Protein AF-A0A527ZYK7-F1 (afdb_monomer_lite)

Radius of gyration: 24.83 Å; chains: 1; bounding box: 64×48×67 Å

Secondary structure (DSSP, 8-state):
-EEEEE-S-TT--B--B-S-HHHHHHHHHH-STTS-HHHHHHHHHH-TTHHHHHHHHHHHHHTBTTT--SPPB-EEEEEEEESSSS-S-TTSSSEEEEEE--TTTT-EEEEEETTEEEEEEES--SSEEEEEEEE-SSSEEEEEEESS--TTSEETT--EEEEEE-----SS-EEEEEES---STT-----EEEEEE----GGGGSTTTT-SSB----SSSBTTSB-SBSSEEEEEES--EEETTEEE-SSS--EEEEE-SS--SEEEEEEE--SS---EEEEEEEEETTEEEEEEE-SS-EEEEEEETTEEEEEEEESSS-PPTT-EEEEEEE-

Structure (mmCIF, N/CA/C/O backbone):
data_AF-A0A527ZYK7-F1
#
_entry.id   AF-A0A527ZYK7-F1
#
loop_
_atom_site.group_PDB
_atom_site.id
_atom_site.type_symbol
_atom_site.label_atom_id
_atom_site.label_alt_id
_atom_site.label_comp_id
_atom_site.label_asym_id
_atom_site.label_entity_id
_atom_site.label_seq_id
_atom_site.pdbx_PDB_ins_code
_atom_site.Cartn_x
_atom_site.Cartn_y
_atom_site.Cartn_z
_atom_site.occupancy
_atom_site.B_iso_or_equiv
_atom_site.auth_seq_id
_atom_site.auth_comp_id
_atom_site.auth_asym_id
_atom_site.auth_atom_id
_atom_site.pdbx_PDB_model_num
ATOM 1 N N . MET A 1 1 ? 3.345 -13.145 -7.805 1.00 95.12 1 MET A N 1
ATOM 2 C CA . MET A 1 1 ? 4.416 -12.831 -8.775 1.00 95.12 1 MET A CA 1
ATOM 3 C C . MET A 1 1 ? 5.575 -12.235 -8.010 1.00 95.12 1 MET A C 1
ATOM 5 O O . MET A 1 1 ? 5.349 -11.305 -7.249 1.00 95.12 1 MET A O 1
ATOM 9 N N . ALA A 1 2 ? 6.774 -12.776 -8.192 1.00 95.69 2 ALA A N 1
ATOM 10 C CA . ALA A 1 2 ? 8.016 -12.232 -7.666 1.00 95.69 2 ALA A CA 1
ATOM 11 C C . ALA A 1 2 ? 8.875 -11.713 -8.825 1.00 95.69 2 ALA A C 1
ATOM 13 O O . ALA A 1 2 ? 8.983 -12.380 -9.856 1.00 95.69 2 ALA A O 1
ATOM 14 N N . VAL A 1 3 ? 9.479 -10.540 -8.667 1.00 97.12 3 VAL A N 1
ATOM 15 C CA . VAL A 1 3 ? 10.362 -9.919 -9.661 1.00 97.12 3 VAL A CA 1
ATOM 16 C C . VAL A 1 3 ? 11.613 -9.419 -8.963 1.00 97.12 3 VAL A C 1
ATOM 18 O O . VAL A 1 3 ? 11.502 -8.621 -8.038 1.00 97.12 3 VAL A O 1
ATOM 21 N N . SER A 1 4 ? 12.788 -9.844 -9.429 1.00 96.62 4 SER A N 1
ATOM 22 C CA . SER A 1 4 ? 14.043 -9.164 -9.100 1.00 96.62 4 SER A CA 1
ATOM 23 C C . SER A 1 4 ? 14.397 -8.189 -10.214 1.00 96.62 4 SER A C 1
ATOM 25 O O . SER A 1 4 ? 14.473 -8.573 -11.389 1.00 96.62 4 SER A O 1
ATOM 27 N N . ILE A 1 5 ? 14.603 -6.924 -9.856 1.00 95.19 5 ILE A N 1
ATOM 28 C CA . ILE A 1 5 ? 14.898 -5.873 -10.822 1.00 95.19 5 ILE A CA 1
ATOM 29 C C . ILE A 1 5 ? 15.823 -4.803 -10.243 1.00 95.19 5 ILE A C 1
ATOM 31 O O . ILE A 1 5 ? 15.689 -4.377 -9.098 1.00 95.19 5 ILE A O 1
ATOM 35 N N . THR A 1 6 ? 16.725 -4.305 -11.081 1.00 92.31 6 THR A N 1
ATOM 36 C CA . THR A 1 6 ? 17.414 -3.030 -10.871 1.00 92.31 6 THR A CA 1
ATOM 37 C C . THR A 1 6 ? 16.794 -2.003 -11.810 1.00 92.31 6 THR A C 1
ATOM 39 O O . THR A 1 6 ? 16.961 -2.104 -13.029 1.00 92.31 6 THR A O 1
ATOM 42 N N . ASN A 1 7 ? 16.065 -1.023 -11.270 1.00 86.50 7 ASN A N 1
ATOM 43 C CA . ASN A 1 7 ? 15.556 0.079 -12.088 1.00 86.50 7 ASN A CA 1
ATOM 44 C C . ASN A 1 7 ? 16.720 0.980 -12.507 1.00 86.50 7 ASN A C 1
ATOM 46 O O . ASN A 1 7 ? 17.556 1.340 -11.677 1.00 86.50 7 ASN A O 1
ATOM 50 N N . GLY A 1 8 ? 16.772 1.353 -13.787 1.00 82.19 8 GLY A N 1
ATOM 51 C CA . GLY A 1 8 ? 17.882 2.142 -14.309 1.00 82.19 8 GLY A CA 1
ATOM 52 C C . GLY A 1 8 ? 18.004 3.488 -13.596 1.00 82.19 8 GLY A C 1
ATOM 53 O O . GLY A 1 8 ? 19.093 3.879 -13.180 1.00 82.19 8 GLY A O 1
ATOM 54 N N . HIS A 1 9 ? 16.888 4.202 -13.431 1.00 84.44 9 HIS A N 1
ATOM 55 C CA . HIS A 1 9 ? 16.877 5.436 -12.653 1.00 84.44 9 HIS A CA 1
ATOM 56 C C . HIS A 1 9 ? 15.465 5.802 -12.179 1.00 84.44 9 HIS A C 1
ATOM 58 O O . HIS A 1 9 ? 14.605 6.132 -12.998 1.00 84.44 9 HIS A O 1
ATOM 64 N N . ASN A 1 10 ? 15.254 5.807 -10.861 1.00 83.00 10 ASN A N 1
ATOM 65 C CA . ASN A 1 10 ? 13.956 6.037 -10.218 1.00 83.00 10 ASN A CA 1
ATOM 66 C C . ASN A 1 10 ? 13.377 7.443 -10.438 1.00 83.00 10 ASN A C 1
ATOM 68 O O . ASN A 1 10 ? 12.169 7.618 -10.328 1.00 83.00 10 ASN A O 1
ATOM 72 N N . THR A 1 11 ? 14.203 8.429 -10.796 1.00 81.62 11 THR A N 1
ATOM 73 C CA . THR A 1 11 ? 13.764 9.798 -11.128 1.00 81.62 11 THR A CA 1
ATOM 74 C C . THR A 1 11 ? 13.592 10.019 -12.633 1.00 81.62 11 THR A C 1
ATOM 76 O O . THR A 1 11 ? 13.431 11.154 -13.090 1.00 81.62 11 THR A O 1
ATOM 79 N N . SER A 1 12 ? 13.646 8.949 -13.437 1.00 79.25 12 SER A N 1
ATOM 80 C CA . SER A 1 12 ? 13.364 9.045 -14.868 1.00 79.25 12 SER A CA 1
ATOM 81 C C . SER A 1 12 ? 11.956 9.587 -15.063 1.00 79.25 12 SER A C 1
ATOM 83 O O . SER A 1 12 ? 10.989 8.977 -14.619 1.00 79.25 12 SER A O 1
ATOM 85 N N . GLN A 1 13 ? 11.854 10.709 -15.762 1.00 78.38 13 GLN A N 1
ATOM 86 C CA . GLN A 1 13 ? 10.587 11.328 -16.116 1.00 78.38 13 GLN A CA 1
ATOM 87 C C . GLN A 1 13 ? 10.672 11.929 -17.513 1.00 78.38 13 GLN A C 1
ATOM 89 O O . GLN A 1 13 ? 11.746 12.324 -17.986 1.00 78.38 13 GLN A O 1
ATOM 94 N N . SER A 1 14 ? 9.529 11.998 -18.182 1.00 73.94 14 SER A N 1
ATOM 95 C CA . SER A 1 14 ? 9.389 12.764 -19.409 1.00 73.94 14 SER A CA 1
ATOM 96 C C . SER A 1 14 ? 8.805 14.128 -19.061 1.00 73.94 14 SER A C 1
ATOM 98 O O . SER A 1 14 ? 7.689 14.244 -18.564 1.00 73.94 14 SER A O 1
ATOM 100 N N . SER A 1 15 ? 9.603 15.167 -19.271 1.00 66.62 15 SER A N 1
ATOM 101 C CA . SER A 1 15 ? 9.202 16.558 -19.109 1.00 66.62 15 SER A CA 1
ATOM 102 C C . SER A 1 15 ? 9.963 17.420 -20.119 1.00 66.62 15 SER A C 1
ATOM 104 O O . SER A 1 15 ? 11.037 17.020 -20.599 1.00 66.62 15 SER A O 1
ATOM 106 N N . PRO A 1 16 ? 9.422 18.590 -20.508 1.00 66.31 16 PRO A N 1
ATOM 107 C CA . PRO A 1 16 ? 10.159 19.522 -21.344 1.00 66.31 16 PRO A CA 1
ATOM 108 C C . PRO A 1 16 ? 11.461 19.886 -20.642 1.00 66.31 16 PRO A C 1
ATOM 110 O O . PRO A 1 16 ? 11.467 20.309 -19.490 1.00 66.31 16 PRO A O 1
ATOM 113 N N . ILE A 1 17 ? 12.584 19.742 -21.341 1.00 64.88 17 ILE A N 1
ATOM 114 C CA . ILE A 1 17 ? 13.873 20.039 -20.727 1.00 64.88 17 ILE A CA 1
ATOM 115 C C . ILE A 1 17 ? 13.996 21.573 -20.627 1.00 64.88 17 ILE A C 1
ATOM 117 O O . ILE A 1 17 ? 14.013 22.236 -21.675 1.00 64.88 17 ILE A O 1
ATOM 121 N N . PRO A 1 18 ? 14.113 22.143 -19.410 1.00 64.75 18 PRO A N 1
ATOM 122 C CA . PRO A 1 18 ? 14.082 23.592 -19.197 1.00 64.75 18 PRO A CA 1
ATOM 123 C C . PRO A 1 18 ? 15.352 24.284 -19.707 1.00 64.75 18 PRO A C 1
ATOM 125 O O . PRO A 1 18 ? 15.347 25.476 -20.005 1.00 64.75 18 PRO A O 1
ATOM 128 N N . GLU A 1 19 ? 16.454 23.540 -19.850 1.00 67.88 19 GLU A N 1
ATOM 129 C CA . GLU A 1 19 ? 17.720 24.088 -20.325 1.00 67.88 19 GLU A CA 1
ATOM 130 C C . GLU A 1 19 ? 17.678 24.471 -21.806 1.00 67.88 19 GLU A C 1
ATOM 132 O O . GLU A 1 19 ? 17.281 23.676 -22.667 1.00 67.88 19 GLU A O 1
ATOM 137 N N . HIS A 1 20 ? 18.206 25.660 -22.105 1.00 71.31 20 HIS A N 1
ATOM 138 C CA . HIS A 1 20 ? 18.381 26.146 -23.466 1.00 71.31 20 HIS A CA 1
ATOM 139 C C . HIS A 1 20 ? 19.260 25.195 -24.288 1.00 71.31 20 HIS A C 1
ATOM 141 O O . HIS A 1 20 ? 20.288 24.698 -23.820 1.00 71.31 20 HIS A O 1
ATOM 147 N N . ILE A 1 21 ? 18.889 24.973 -25.547 1.00 77.06 21 ILE A N 1
ATOM 148 C CA . ILE A 1 21 ? 19.533 23.980 -26.410 1.00 77.06 21 ILE A CA 1
ATOM 149 C C . ILE A 1 21 ? 21.043 24.210 -26.589 1.00 77.06 21 ILE A C 1
ATOM 151 O O . ILE A 1 21 ? 21.823 23.258 -26.585 1.00 77.06 21 ILE A O 1
ATOM 155 N N . LEU A 1 22 ? 21.467 25.477 -26.652 1.00 76.00 22 LEU A N 1
ATOM 156 C CA . LEU A 1 22 ? 22.877 25.870 -26.753 1.00 76.00 22 LEU A CA 1
ATOM 157 C C . LEU A 1 22 ? 23.703 25.367 -25.563 1.00 76.00 22 LEU A C 1
ATOM 159 O O . LEU A 1 22 ? 24.817 24.883 -25.745 1.00 76.00 22 LEU A O 1
ATOM 163 N N . LYS A 1 23 ? 23.131 25.394 -24.353 1.00 74.81 23 LYS A N 1
ATOM 164 C CA . LYS A 1 23 ? 23.793 24.907 -23.137 1.00 74.81 23 LYS A CA 1
ATOM 165 C C . LYS A 1 23 ? 24.018 23.391 -23.187 1.00 74.81 23 LYS A C 1
ATOM 167 O O . LYS A 1 23 ? 25.026 22.908 -22.677 1.00 74.81 23 LYS A O 1
ATOM 172 N N . ARG A 1 24 ? 23.133 22.643 -23.857 1.00 74.12 24 ARG A N 1
ATOM 173 C CA . ARG A 1 24 ? 23.267 21.185 -24.043 1.00 74.12 24 ARG A CA 1
ATOM 174 C C . ARG A 1 24 ? 24.373 20.837 -25.027 1.00 74.12 24 ARG A C 1
ATOM 176 O O . ARG A 1 24 ? 25.189 19.969 -24.737 1.00 74.12 24 ARG A O 1
ATOM 183 N N . PHE A 1 25 ? 24.431 21.540 -26.158 1.00 76.19 25 PHE A N 1
ATOM 184 C CA . PHE A 1 25 ? 25.535 21.389 -27.107 1.00 76.19 25 PHE A CA 1
ATOM 185 C C . PHE A 1 25 ? 26.870 21.777 -26.474 1.00 76.19 25 PHE A C 1
ATOM 187 O O . PHE A 1 25 ? 27.837 21.037 -26.625 1.00 76.19 25 PHE A O 1
ATOM 194 N N . HIS A 1 26 ? 26.901 22.863 -25.697 1.00 76.69 26 HIS A N 1
ATOM 195 C CA . HIS A 1 26 ? 28.080 23.268 -24.937 1.00 76.69 26 HIS A CA 1
ATOM 196 C C . HIS A 1 26 ? 28.522 22.184 -23.942 1.00 76.69 26 HIS A C 1
ATOM 198 O O . HIS A 1 26 ? 29.663 21.744 -23.992 1.00 76.69 26 HIS A O 1
ATOM 204 N N . ARG A 1 27 ? 27.624 21.667 -23.089 1.00 74.00 27 ARG A N 1
ATOM 205 C CA . ARG A 1 27 ? 27.950 20.570 -22.153 1.00 74.00 27 ARG A CA 1
ATOM 206 C C . ARG A 1 27 ? 28.389 19.287 -22.859 1.00 74.00 27 ARG A C 1
ATOM 208 O O . ARG A 1 27 ? 29.272 18.591 -22.372 1.00 74.00 27 ARG A O 1
ATOM 215 N N . TRP A 1 28 ? 27.802 18.963 -24.010 1.00 76.75 28 TRP A N 1
ATOM 216 C CA . TRP A 1 28 ? 28.262 17.837 -24.823 1.00 76.75 28 TRP A CA 1
ATOM 217 C C . TRP A 1 28 ? 29.656 18.078 -25.409 1.00 76.75 28 TRP A C 1
ATOM 219 O O . TRP A 1 28 ? 30.463 17.153 -25.446 1.00 76.75 28 TRP A O 1
ATOM 229 N N . ALA A 1 29 ? 29.952 19.301 -25.846 1.00 71.19 29 ALA A N 1
ATOM 230 C CA . ALA A 1 29 ? 31.260 19.656 -26.380 1.00 71.19 29 ALA A CA 1
ATOM 231 C C . ALA A 1 29 ? 32.342 19.624 -25.289 1.00 71.19 29 ALA A C 1
ATOM 233 O O . ALA A 1 29 ? 33.405 19.060 -25.526 1.00 71.19 29 ALA A O 1
ATOM 234 N N . VAL A 1 30 ? 32.044 20.161 -24.102 1.00 71.31 30 VAL A N 1
ATOM 235 C CA . VAL A 1 30 ? 32.971 20.228 -22.960 1.00 71.31 30 VAL A CA 1
ATOM 236 C C . VAL A 1 30 ? 33.161 18.860 -22.291 1.00 71.31 30 VAL A C 1
ATOM 238 O O . VAL A 1 30 ? 34.284 18.499 -21.972 1.00 71.31 30 VAL A O 1
ATOM 241 N N . GLY A 1 31 ? 32.105 18.046 -22.169 1.00 65.81 31 GLY A N 1
ATOM 242 C CA . GLY A 1 31 ? 32.188 16.740 -21.501 1.00 65.81 31 GLY A CA 1
ATOM 243 C C . GLY A 1 31 ? 32.465 16.833 -19.993 1.00 65.81 31 GLY A C 1
ATOM 244 O O . GLY A 1 31 ? 32.368 17.918 -19.428 1.00 65.81 31 GLY A O 1
ATOM 245 N N . PRO A 1 32 ? 32.743 15.704 -19.311 1.00 57.00 32 PRO A N 1
ATOM 246 C CA . PRO A 1 32 ? 33.557 15.753 -18.098 1.00 57.00 32 PRO A CA 1
ATOM 247 C C . PRO A 1 32 ? 34.951 16.223 -18.534 1.00 57.00 32 PRO A C 1
ATOM 249 O O . PRO A 1 32 ? 35.399 15.779 -19.588 1.00 57.00 32 PRO A O 1
ATOM 252 N N . ASP A 1 33 ? 35.610 17.104 -17.782 1.00 59.19 33 ASP A N 1
ATOM 253 C CA . ASP A 1 33 ? 36.862 17.816 -18.132 1.00 59.19 33 ASP A CA 1
ATOM 254 C C . ASP A 1 33 ? 38.103 16.927 -18.433 1.00 59.19 33 ASP A C 1
ATOM 256 O O . ASP A 1 33 ? 39.247 17.360 -18.342 1.00 59.19 33 ASP A O 1
ATOM 260 N N . THR A 1 34 ? 37.902 15.662 -18.792 1.00 57.59 34 THR A N 1
ATOM 261 C CA . THR A 1 34 ? 38.902 14.661 -19.153 1.00 57.59 34 THR A CA 1
ATOM 262 C C . THR A 1 34 ? 39.254 14.635 -20.646 1.00 57.59 34 THR A C 1
ATOM 264 O O . THR A 1 34 ? 40.328 14.145 -20.983 1.00 57.59 34 THR A O 1
ATOM 267 N N . ASP A 1 35 ? 38.418 15.180 -21.544 1.00 62.50 35 ASP A N 1
ATOM 268 C CA . ASP A 1 35 ? 38.685 15.221 -22.993 1.00 62.50 35 ASP A CA 1
ATOM 269 C C . ASP A 1 35 ? 38.368 16.597 -23.613 1.00 62.50 35 ASP A C 1
ATOM 271 O O . ASP A 1 35 ? 37.200 16.991 -23.657 1.00 62.50 35 ASP A O 1
ATOM 275 N N . PRO A 1 36 ? 39.350 17.317 -24.192 1.00 68.38 36 PRO A N 1
ATOM 276 C CA . PRO A 1 36 ? 39.092 18.610 -24.817 1.00 68.38 36 PRO A CA 1
ATOM 277 C C . PRO A 1 36 ? 38.189 18.472 -26.055 1.00 68.38 36 PRO A C 1
ATOM 279 O O . PRO A 1 36 ? 38.348 17.564 -26.881 1.00 68.38 36 PRO A O 1
ATOM 282 N N . TRP A 1 37 ? 37.268 19.426 -26.226 1.00 71.69 37 TRP A N 1
ATOM 283 C CA . TRP A 1 37 ? 36.223 19.428 -27.262 1.00 71.69 37 TRP A CA 1
ATOM 284 C C . TRP A 1 37 ? 36.680 19.111 -28.707 1.00 71.69 37 TRP A C 1
ATOM 286 O O . TRP A 1 37 ? 35.931 18.420 -29.412 1.00 71.69 37 TRP A O 1
ATOM 296 N N . PRO A 1 38 ? 37.890 19.497 -29.185 1.00 74.75 38 PRO A N 1
ATOM 297 C CA . PRO A 1 38 ? 38.321 19.164 -30.542 1.00 74.75 38 PRO A CA 1
ATOM 298 C C . PRO A 1 38 ? 38.538 17.656 -30.714 1.00 74.75 38 PRO A C 1
ATOM 300 O O . PRO A 1 38 ? 38.210 17.093 -31.760 1.00 74.75 38 PRO A O 1
ATOM 303 N N . ARG A 1 39 ? 39.029 16.966 -29.671 1.00 72.00 39 ARG A N 1
ATOM 304 C CA . ARG A 1 39 ? 39.233 15.509 -29.695 1.00 72.00 39 ARG A CA 1
ATOM 305 C C . ARG A 1 39 ? 37.907 14.765 -29.741 1.00 72.00 39 ARG A C 1
ATOM 307 O O . ARG A 1 39 ? 37.794 13.797 -30.488 1.00 72.00 39 ARG A O 1
ATOM 314 N N . ARG A 1 40 ? 36.879 15.253 -29.040 1.00 70.81 40 ARG A N 1
ATOM 315 C CA . ARG A 1 40 ? 35.522 14.684 -29.100 1.00 70.81 40 ARG A CA 1
ATOM 316 C C . ARG A 1 40 ? 34.895 14.793 -30.485 1.00 70.81 40 ARG A C 1
ATOM 318 O O . ARG A 1 40 ? 34.284 13.829 -30.945 1.00 70.81 40 ARG A O 1
ATOM 325 N N . LEU A 1 41 ? 35.070 15.922 -31.174 1.00 74.44 41 LEU A N 1
ATOM 326 C CA . LEU A 1 41 ? 34.577 16.085 -32.546 1.00 74.44 41 LEU A CA 1
ATOM 327 C C . LEU A 1 41 ? 35.286 15.147 -33.524 1.00 74.44 41 LEU A C 1
ATOM 329 O O . LEU A 1 41 ? 34.622 14.498 -34.331 1.00 74.44 41 LEU A O 1
ATOM 333 N N . VAL A 1 42 ? 36.611 15.021 -33.418 1.00 76.00 42 VAL A N 1
ATOM 334 C CA . VAL A 1 42 ? 37.395 14.092 -34.246 1.00 76.00 42 VAL A CA 1
ATOM 335 C C . VAL A 1 42 ? 37.016 12.638 -33.948 1.00 76.00 42 VAL A C 1
ATOM 337 O O . VAL A 1 42 ? 36.805 11.859 -34.877 1.00 76.00 42 VAL A O 1
ATOM 340 N N . ALA A 1 43 ? 36.862 12.271 -32.673 1.00 73.50 43 ALA A N 1
ATOM 341 C CA . ALA A 1 43 ? 36.429 10.939 -32.258 1.00 73.50 43 ALA A CA 1
ATOM 342 C C . ALA A 1 43 ? 35.017 10.616 -32.766 1.00 73.50 43 ALA A C 1
ATOM 344 O O . ALA A 1 43 ? 34.789 9.539 -33.310 1.00 73.50 43 ALA A O 1
ATOM 345 N N . TRP A 1 44 ? 34.077 11.562 -32.682 1.00 74.88 44 TRP A N 1
ATOM 346 C CA . TRP A 1 44 ? 32.738 11.406 -33.250 1.00 74.88 44 TRP A CA 1
ATOM 347 C C . TRP A 1 44 ? 32.761 11.279 -34.780 1.00 74.88 44 TRP A C 1
ATOM 349 O O . TRP A 1 44 ? 32.098 10.404 -35.341 1.00 74.88 44 TRP A O 1
ATOM 359 N N . ALA A 1 45 ? 33.564 12.096 -35.466 1.00 77.06 45 ALA A N 1
ATOM 360 C CA . ALA A 1 45 ? 33.738 12.031 -36.915 1.00 77.06 45 ALA A CA 1
ATOM 361 C C . ALA A 1 45 ? 34.392 10.716 -37.376 1.00 77.06 45 ALA A C 1
ATOM 363 O O . ALA A 1 45 ? 34.158 10.286 -38.507 1.00 77.06 45 ALA A O 1
ATOM 364 N N . ARG A 1 46 ? 35.159 10.048 -36.511 1.00 78.81 46 ARG A N 1
ATOM 365 C CA . ARG A 1 46 ? 35.759 8.729 -36.767 1.00 78.81 46 ARG A CA 1
ATOM 366 C C . ARG A 1 46 ? 34.917 7.559 -36.245 1.00 78.81 46 ARG A C 1
ATOM 368 O O . ARG A 1 46 ? 35.178 6.420 -36.614 1.00 78.81 46 ARG A O 1
ATOM 375 N N . ALA A 1 47 ? 33.893 7.813 -35.429 1.00 75.56 47 ALA A N 1
ATOM 376 C CA . ALA A 1 47 ? 33.092 6.759 -34.821 1.00 75.56 47 ALA A CA 1
ATOM 377 C C . ALA A 1 47 ? 32.215 6.031 -35.862 1.00 75.56 47 ALA A C 1
ATOM 379 O O . ALA A 1 47 ? 31.523 6.681 -36.653 1.00 75.56 47 ALA A O 1
ATOM 380 N N . PRO A 1 48 ? 32.133 4.689 -35.820 1.00 67.69 48 PRO A N 1
ATOM 381 C CA . PRO A 1 48 ? 31.324 3.909 -36.760 1.00 67.69 48 PRO A CA 1
ATOM 382 C C . PRO A 1 48 ? 29.804 4.088 -36.563 1.00 67.69 48 PRO A C 1
ATOM 384 O O . PRO A 1 48 ? 29.021 3.816 -37.469 1.00 67.69 48 PRO A O 1
ATOM 387 N N . ARG A 1 49 ? 29.349 4.594 -35.404 1.00 64.69 49 ARG A N 1
ATOM 388 C CA . ARG A 1 49 ? 27.919 4.745 -35.050 1.00 64.69 49 ARG A CA 1
ATOM 389 C C . ARG A 1 49 ? 27.444 6.210 -34.952 1.00 64.69 49 ARG A C 1
ATOM 391 O O . ARG A 1 49 ? 26.718 6.570 -34.028 1.00 64.69 49 ARG A O 1
ATOM 398 N N . LYS A 1 50 ? 27.776 7.064 -35.933 1.00 74.81 50 LYS A N 1
ATOM 399 C CA . LYS A 1 50 ? 27.390 8.504 -35.966 1.00 74.81 50 LYS A CA 1
ATOM 400 C C . LYS A 1 50 ? 25.881 8.762 -35.867 1.00 74.81 50 LYS A C 1
ATOM 402 O O . LYS A 1 50 ? 25.453 9.761 -35.287 1.00 74.81 50 LYS A O 1
ATOM 407 N N . LYS A 1 51 ? 25.072 7.841 -36.410 1.00 72.25 51 LYS A N 1
ATOM 408 C CA . LYS A 1 51 ? 23.600 7.922 -36.429 1.00 72.25 51 LYS A CA 1
ATOM 409 C C . LYS A 1 51 ? 22.996 8.028 -35.023 1.00 72.25 51 LYS A C 1
ATOM 411 O O . LYS A 1 51 ? 21.977 8.693 -34.864 1.00 72.25 51 LYS A O 1
ATOM 416 N N . ALA A 1 52 ? 23.613 7.416 -34.009 1.00 68.56 52 ALA A N 1
ATOM 417 C CA . ALA A 1 52 ? 23.119 7.466 -32.633 1.00 68.56 52 ALA A CA 1
ATOM 418 C C . ALA A 1 52 ? 23.235 8.879 -32.035 1.00 68.56 52 ALA A C 1
ATOM 420 O O . ALA A 1 52 ? 22.267 9.401 -31.485 1.00 68.56 52 ALA A O 1
ATOM 421 N N . THR A 1 53 ? 24.383 9.537 -32.218 1.00 71.94 53 THR A N 1
ATOM 422 C CA . THR A 1 53 ? 24.601 10.916 -31.757 1.00 71.94 53 THR A CA 1
ATOM 423 C C . THR A 1 53 ? 23.725 11.910 -32.514 1.00 71.94 53 THR A C 1
ATOM 425 O O . THR A 1 53 ? 23.124 12.783 -31.896 1.00 71.94 53 THR A O 1
ATOM 428 N N . LEU A 1 54 ? 23.574 11.746 -33.835 1.00 77.25 54 LEU A N 1
ATOM 429 C CA . LEU A 1 54 ? 22.703 12.613 -34.633 1.00 77.25 54 LEU A CA 1
ATOM 430 C C . LEU A 1 54 ? 21.235 12.498 -34.190 1.00 77.25 54 LEU A C 1
ATOM 432 O O . LEU A 1 54 ? 20.564 13.511 -34.008 1.00 77.25 54 LEU A O 1
ATOM 436 N N . ARG A 1 55 ? 20.746 11.273 -33.939 1.00 76.12 55 ARG A N 1
ATOM 437 C CA . ARG A 1 55 ? 19.412 11.047 -33.354 1.00 76.12 55 ARG A CA 1
ATOM 438 C C . ARG A 1 55 ? 19.271 11.721 -31.988 1.00 76.12 55 ARG A C 1
ATOM 440 O O . ARG A 1 55 ? 18.222 12.292 -31.718 1.00 76.12 55 ARG A O 1
ATOM 447 N N . ARG A 1 56 ? 20.319 11.700 -31.156 1.00 73.12 56 ARG A N 1
ATOM 448 C CA . ARG A 1 56 ? 20.343 12.375 -29.847 1.00 73.12 56 ARG A CA 1
ATOM 449 C C . ARG A 1 56 ? 20.198 13.893 -29.990 1.00 73.12 56 ARG A C 1
ATOM 451 O O . ARG A 1 56 ? 19.375 14.481 -29.299 1.00 73.12 56 ARG A O 1
ATOM 458 N N . PHE A 1 57 ? 20.929 14.510 -30.919 1.00 79.50 57 PHE A N 1
ATOM 459 C CA . PHE A 1 57 ? 20.829 15.949 -31.190 1.00 79.50 57 PHE A CA 1
ATOM 460 C C . PHE A 1 57 ? 19.466 16.346 -31.759 1.00 79.50 57 PHE A C 1
ATOM 462 O O . PHE A 1 57 ? 18.859 17.305 -31.286 1.00 79.50 57 PHE A O 1
ATOM 469 N N . LEU A 1 58 ? 18.942 15.578 -32.718 1.00 79.19 58 LEU A N 1
ATOM 470 C CA . LEU A 1 58 ? 17.593 15.790 -33.249 1.00 79.19 58 LEU A CA 1
ATOM 471 C C . LEU A 1 58 ? 16.531 15.656 -32.155 1.00 79.19 58 LEU A C 1
ATOM 473 O O . LEU A 1 58 ? 15.580 16.435 -32.118 1.00 79.19 58 LEU A O 1
ATOM 477 N N . TRP A 1 59 ? 16.703 14.700 -31.241 1.00 72.75 59 TRP A N 1
ATOM 478 C CA . TRP A 1 59 ? 15.823 14.559 -30.090 1.00 72.75 59 TRP A CA 1
ATOM 479 C C . TRP A 1 59 ? 15.920 15.770 -29.155 1.00 72.75 59 TRP A C 1
ATOM 481 O O . TRP A 1 59 ? 14.879 16.287 -28.777 1.00 72.75 59 TRP A O 1
ATOM 491 N N . TRP A 1 60 ? 17.116 16.302 -28.864 1.00 75.94 60 TRP A N 1
ATOM 492 C CA . TRP A 1 60 ? 17.268 17.529 -28.061 1.00 75.94 60 TRP A CA 1
ATOM 493 C C . TRP A 1 60 ? 16.562 18.745 -28.658 1.00 75.94 60 TRP A C 1
ATOM 495 O O . TRP A 1 60 ? 15.969 19.516 -27.907 1.00 75.94 60 TRP A O 1
ATOM 505 N N . ILE A 1 61 ? 16.597 18.905 -29.985 1.00 75.38 61 ILE A N 1
ATOM 506 C CA . ILE A 1 61 ? 15.860 19.966 -30.692 1.00 75.38 61 ILE A CA 1
ATOM 507 C C . ILE A 1 61 ? 14.344 19.786 -30.512 1.00 75.38 61 ILE A C 1
ATOM 509 O O . ILE A 1 61 ? 13.609 20.753 -30.310 1.00 75.38 61 ILE A O 1
ATOM 513 N N . ARG A 1 62 ? 13.864 18.540 -30.554 1.00 72.06 62 ARG A N 1
ATOM 514 C CA . ARG A 1 62 ? 12.439 18.201 -30.411 1.00 72.06 62 ARG A CA 1
ATOM 515 C C . ARG A 1 62 ? 11.941 18.185 -28.960 1.00 72.06 62 ARG A C 1
ATOM 517 O O . ARG A 1 62 ? 10.738 18.251 -28.753 1.00 72.06 62 ARG A O 1
ATOM 524 N N . SER A 1 63 ? 12.833 18.119 -27.971 1.00 65.25 63 SER A N 1
ATOM 525 C CA . SER A 1 63 ? 12.513 18.077 -26.535 1.00 65.25 63 SER A CA 1
ATOM 526 C C . SER A 1 63 ? 12.803 19.394 -25.802 1.00 65.25 63 SER A C 1
ATOM 528 O O . SER A 1 63 ? 13.102 19.412 -24.606 1.00 65.25 63 SER A O 1
ATOM 530 N N . THR A 1 64 ? 12.751 20.523 -26.515 1.00 69.19 64 THR A N 1
ATOM 531 C CA . THR A 1 64 ? 12.773 21.851 -25.882 1.00 69.19 64 THR A CA 1
ATOM 532 C C . THR A 1 64 ? 11.382 22.232 -25.392 1.00 69.19 64 THR A C 1
ATOM 534 O O . THR A 1 64 ? 10.388 21.780 -25.956 1.00 69.19 64 THR A O 1
ATOM 537 N N . SER A 1 65 ? 11.297 23.110 -24.393 1.00 65.19 65 SER A N 1
ATOM 538 C CA . SER A 1 65 ? 10.020 23.626 -23.875 1.00 65.19 65 SER A CA 1
ATOM 539 C C . SER A 1 65 ? 9.095 24.212 -24.949 1.00 65.19 65 SER A C 1
ATOM 541 O O . SER A 1 65 ? 7.884 24.177 -24.786 1.00 65.19 65 SER A O 1
ATOM 543 N N . ARG A 1 66 ? 9.643 24.701 -26.072 1.00 65.69 66 ARG A N 1
ATOM 544 C CA . ARG A 1 66 ? 8.863 25.220 -27.210 1.00 65.69 66 ARG A CA 1
ATOM 545 C C . ARG A 1 66 ? 8.328 24.142 -28.159 1.00 65.69 66 ARG A C 1
ATOM 547 O O . ARG A 1 66 ? 7.386 24.411 -28.895 1.00 65.69 66 ARG A O 1
ATOM 554 N N . THR A 1 67 ? 8.948 22.963 -28.210 1.00 65.56 67 THR A N 1
ATOM 555 C CA . THR A 1 67 ? 8.663 21.922 -29.221 1.00 65.56 67 THR A CA 1
ATOM 556 C C . THR A 1 67 ? 8.113 20.625 -28.637 1.00 65.56 67 THR A C 1
ATOM 558 O O . THR A 1 67 ? 7.554 19.816 -29.380 1.00 65.56 67 THR A O 1
ATOM 561 N N . TYR A 1 68 ? 8.230 20.433 -27.325 1.00 65.88 68 TYR A N 1
ATOM 562 C CA . TYR A 1 68 ? 7.699 19.275 -26.623 1.00 65.88 68 TYR A CA 1
ATOM 563 C C . TYR A 1 68 ? 6.164 19.332 -26.576 1.00 65.88 68 TYR A C 1
ATOM 565 O O . TYR A 1 68 ? 5.589 20.278 -26.047 1.00 65.88 68 TYR A O 1
ATOM 573 N N . LYS A 1 69 ? 5.506 18.323 -27.158 1.00 66.62 69 LYS A N 1
ATOM 574 C CA . LYS A 1 69 ? 4.035 18.192 -27.223 1.00 66.62 69 LYS A CA 1
ATOM 575 C C . LYS A 1 69 ? 3.506 16.923 -26.549 1.00 66.62 69 LYS A C 1
ATOM 577 O O . LYS A 1 69 ? 2.324 16.620 -26.666 1.00 66.62 69 LYS A O 1
ATOM 582 N N . LEU A 1 70 ? 4.385 16.141 -25.928 1.00 68.19 70 LEU A N 1
ATOM 583 C CA . LEU A 1 70 ? 4.001 14.896 -25.272 1.00 68.19 70 LEU A CA 1
ATOM 584 C C . LEU A 1 70 ? 3.514 15.190 -23.847 1.00 68.19 70 LEU A C 1
ATOM 586 O O . LEU A 1 70 ? 3.935 16.192 -23.265 1.00 68.19 70 LEU A O 1
ATOM 590 N N . PRO A 1 71 ? 2.634 14.348 -23.285 1.00 69.56 71 PRO A N 1
ATOM 591 C CA . PRO A 1 71 ? 2.292 14.435 -21.873 1.00 69.56 71 PRO A CA 1
ATOM 592 C C . PRO A 1 71 ? 3.548 14.269 -21.010 1.00 69.56 71 PRO A C 1
ATOM 594 O O . PRO A 1 71 ? 4.526 13.631 -21.415 1.00 69.56 71 PRO A O 1
ATOM 597 N N . ASN A 1 72 ? 3.520 14.868 -19.822 1.00 76.62 72 ASN A N 1
ATOM 598 C CA . ASN A 1 72 ? 4.532 14.581 -18.821 1.00 76.62 72 ASN A CA 1
ATOM 599 C C . ASN A 1 72 ? 4.243 13.202 -18.225 1.00 76.62 72 ASN A C 1
ATOM 601 O O . ASN A 1 72 ? 3.098 12.892 -17.901 1.00 76.62 72 ASN A O 1
ATOM 605 N N . HIS A 1 73 ? 5.288 12.397 -18.084 1.00 80.19 73 HIS A N 1
ATOM 606 C CA . HIS A 1 73 ? 5.223 11.106 -17.406 1.00 80.19 73 HIS A CA 1
ATOM 607 C C . HIS A 1 73 ? 6.209 11.157 -16.261 1.00 80.19 73 HIS A C 1
ATOM 609 O O . HIS A 1 73 ? 7.414 11.212 -16.513 1.00 80.19 73 HIS A O 1
ATOM 615 N N . ASN A 1 74 ? 5.695 11.159 -15.039 1.00 86.25 74 ASN A N 1
ATOM 616 C CA . ASN A 1 74 ? 6.530 11.139 -13.846 1.00 86.25 74 ASN A CA 1
ATOM 617 C C . ASN A 1 74 ? 6.766 9.696 -13.395 1.00 86.25 74 ASN A C 1
ATOM 619 O O . ASN A 1 74 ? 7.749 9.398 -12.734 1.00 86.25 74 ASN A O 1
ATOM 623 N N . GLU A 1 75 ? 5.913 8.771 -13.809 1.00 89.19 75 GLU A N 1
ATOM 624 C CA . GLU A 1 75 ? 6.058 7.352 -13.543 1.00 89.19 75 GLU A CA 1
ATOM 625 C C . GLU A 1 75 ? 6.899 6.720 -14.645 1.00 89.19 75 GLU A C 1
ATOM 627 O O . GLU A 1 75 ? 6.728 7.019 -15.831 1.00 89.19 75 GLU A O 1
ATOM 632 N N . ASN A 1 76 ? 7.854 5.880 -14.250 1.00 88.69 76 ASN A N 1
ATOM 633 C CA . ASN A 1 76 ? 8.793 5.273 -15.193 1.00 88.69 76 ASN A CA 1
ATOM 634 C C . ASN A 1 76 ? 8.638 3.766 -15.330 1.00 88.69 76 ASN A C 1
ATOM 636 O O . ASN A 1 76 ? 8.838 3.257 -16.436 1.00 88.69 76 ASN A O 1
ATOM 640 N N . LEU A 1 77 ? 8.262 3.081 -14.253 1.00 93.00 77 LEU A N 1
ATOM 641 C CA . LEU A 1 77 ? 8.164 1.632 -14.194 1.00 93.00 77 LEU A CA 1
ATOM 642 C C . LEU A 1 77 ? 6.889 1.220 -13.456 1.00 93.00 77 LEU A C 1
ATOM 644 O O . LEU A 1 77 ? 6.558 1.797 -12.424 1.00 93.00 77 LEU A O 1
ATOM 648 N N . ALA A 1 78 ? 6.225 0.183 -13.953 1.00 95.44 78 ALA A N 1
ATOM 649 C CA . ALA A 1 78 ? 5.171 -0.531 -13.253 1.00 95.44 78 ALA A CA 1
ATOM 650 C C . ALA A 1 78 ? 5.439 -2.041 -13.268 1.00 95.44 78 ALA A C 1
ATOM 652 O O . ALA A 1 78 ? 5.915 -2.584 -14.266 1.00 95.44 78 ALA A O 1
ATOM 653 N N . ILE A 1 79 ? 5.136 -2.713 -12.160 1.00 97.00 79 ILE A N 1
ATOM 654 C CA . ILE A 1 79 ? 5.336 -4.153 -11.967 1.00 97.00 79 ILE A CA 1
ATOM 655 C C . ILE A 1 79 ? 4.083 -4.712 -11.309 1.00 97.00 79 ILE A C 1
ATOM 657 O O . ILE A 1 79 ? 3.690 -4.206 -10.260 1.00 97.00 79 ILE A O 1
ATOM 661 N N . GLY A 1 80 ? 3.487 -5.765 -11.859 1.00 97.12 80 GLY A N 1
ATOM 662 C CA . GLY A 1 80 ? 2.388 -6.442 -11.178 1.00 97.12 80 GLY A CA 1
ATOM 663 C C . GLY A 1 80 ? 1.443 -7.213 -12.070 1.00 97.12 80 GLY A C 1
ATOM 664 O O . GLY A 1 80 ? 1.848 -7.770 -13.086 1.00 97.12 80 GLY A O 1
ATOM 665 N N . TRP A 1 81 ? 0.199 -7.276 -11.617 1.00 97.00 81 TRP A N 1
ATOM 666 C CA . TRP A 1 81 ? -0.912 -7.972 -12.238 1.00 97.00 81 TRP A CA 1
ATOM 667 C C . TRP A 1 81 ? -1.864 -6.946 -12.838 1.00 97.00 81 TRP A C 1
ATOM 669 O O . TRP A 1 81 ? -2.308 -6.049 -12.130 1.00 97.00 81 TRP A O 1
ATOM 679 N N . PHE A 1 82 ? -2.176 -7.077 -14.122 1.00 96.38 82 PHE A N 1
ATOM 680 C CA . PHE A 1 82 ? -2.957 -6.100 -14.885 1.00 96.38 82 PHE A CA 1
ATOM 681 C C . PHE A 1 82 ? -4.142 -6.770 -15.571 1.00 96.38 82 PHE A C 1
ATOM 683 O O . PHE A 1 82 ? -4.079 -7.958 -15.866 1.00 96.38 82 PHE A O 1
ATOM 690 N N . THR A 1 83 ? -5.205 -6.032 -15.887 1.00 95.31 83 THR A N 1
ATOM 691 C CA . THR A 1 83 ? -6.397 -6.616 -16.540 1.00 95.31 83 THR A CA 1
ATOM 692 C C . THR A 1 83 ? -6.197 -6.890 -18.035 1.00 95.31 83 THR A C 1
ATOM 694 O O . THR A 1 83 ? -7.046 -7.492 -18.691 1.00 95.31 83 THR A O 1
ATOM 697 N N . SER A 1 84 ? -5.056 -6.480 -18.599 1.00 93.94 84 SER A N 1
ATOM 698 C CA . SER A 1 84 ? -4.675 -6.748 -19.988 1.00 93.94 84 SER A CA 1
ATOM 699 C C . SER A 1 84 ? -3.171 -6.986 -20.128 1.00 93.94 84 SER A C 1
ATOM 701 O O . SER A 1 84 ? -2.384 -6.514 -19.313 1.00 93.94 84 SER A O 1
ATOM 703 N N . GLU A 1 85 ? -2.757 -7.673 -21.196 1.00 90.50 85 GLU A N 1
ATOM 704 C CA . GLU A 1 85 ? -1.339 -7.940 -21.506 1.00 90.50 85 GLU A CA 1
ATOM 705 C C . GLU A 1 85 ? -0.500 -6.661 -21.689 1.00 90.50 85 GLU A C 1
ATOM 707 O O . GLU A 1 85 ? 0.709 -6.649 -21.455 1.00 90.50 85 GLU A O 1
ATOM 712 N N . ALA A 1 86 ? -1.141 -5.576 -22.132 1.00 89.12 86 ALA A N 1
ATOM 713 C CA . ALA A 1 86 ? -0.515 -4.289 -22.409 1.00 89.12 86 ALA A CA 1
ATOM 714 C C . ALA A 1 86 ? -1.404 -3.151 -21.873 1.00 89.12 86 ALA A C 1
ATOM 716 O O . ALA A 1 86 ? -2.096 -2.482 -22.653 1.00 89.12 86 ALA A O 1
ATOM 717 N N . PRO A 1 87 ? -1.409 -2.924 -20.548 1.00 89.69 87 PRO A N 1
ATOM 718 C CA . PRO A 1 87 ? -2.252 -1.916 -19.928 1.00 89.69 87 PRO A CA 1
ATOM 719 C C . PRO A 1 87 ? -1.896 -0.525 -20.447 1.00 89.69 87 PRO A C 1
ATOM 721 O O . PRO A 1 87 ? -0.731 -0.127 -20.500 1.00 89.69 87 PRO A O 1
ATOM 724 N N . LYS A 1 88 ? -2.919 0.256 -20.811 1.00 87.12 88 LYS A N 1
ATOM 725 C CA . LYS A 1 88 ? -2.723 1.638 -21.284 1.00 87.12 88 LYS A CA 1
ATOM 726 C C . LYS A 1 88 ? -2.197 2.555 -20.184 1.00 87.12 88 LYS A C 1
ATOM 728 O O . LYS A 1 88 ? -1.466 3.498 -20.476 1.00 87.12 88 LYS A O 1
ATOM 733 N N . ASN A 1 89 ? -2.619 2.313 -18.945 1.00 89.38 89 ASN A N 1
ATOM 734 C CA . ASN A 1 89 ? -2.231 3.109 -17.793 1.00 89.38 89 ASN A CA 1
ATOM 735 C C . ASN A 1 89 ? -2.158 2.234 -16.526 1.00 89.38 89 ASN A C 1
ATOM 737 O O . ASN A 1 89 ? -3.179 2.048 -15.862 1.00 89.38 89 ASN A O 1
ATOM 741 N N . PRO A 1 90 ? -0.959 1.751 -16.156 1.00 87.00 90 PRO A N 1
ATOM 742 C CA . PRO A 1 90 ? -0.748 0.966 -14.937 1.00 87.00 90 PRO A CA 1
ATOM 743 C C . PRO A 1 90 ? -1.124 1.683 -13.626 1.00 87.00 90 PRO A C 1
ATOM 745 O O . PRO A 1 90 ? -1.227 1.044 -12.586 1.00 87.00 90 PRO A O 1
ATOM 748 N N . LEU A 1 91 ? -1.341 3.006 -13.642 1.00 89.81 91 LEU A N 1
ATOM 749 C CA . LEU A 1 91 ? -1.711 3.781 -12.447 1.00 89.81 91 LEU A CA 1
ATOM 750 C C . LEU A 1 91 ? -3.147 3.549 -11.985 1.00 89.81 91 LEU A C 1
ATOM 752 O O . LEU A 1 91 ? -3.495 3.914 -10.862 1.00 89.81 91 LEU A O 1
ATOM 756 N N . ILE A 1 92 ? -3.986 2.997 -12.857 1.00 91.31 92 ILE A N 1
ATOM 757 C CA . ILE A 1 92 ? -5.416 2.787 -12.615 1.00 91.31 92 ILE A CA 1
ATOM 758 C C . ILE A 1 92 ? -5.846 1.347 -12.905 1.00 91.31 92 ILE A C 1
ATOM 760 O O . ILE A 1 92 ? -7.041 1.079 -12.916 1.00 91.31 92 ILE A O 1
ATOM 764 N N . ASP A 1 93 ? -4.896 0.445 -13.158 1.00 91.62 93 ASP A N 1
ATOM 765 C CA . ASP A 1 93 ? -5.172 -0.919 -13.602 1.00 91.62 93 ASP A CA 1
ATOM 766 C C . ASP A 1 93 ? -4.514 -1.952 -12.683 1.00 91.62 93 ASP A C 1
ATOM 768 O O . ASP A 1 93 ? -3.343 -1.808 -12.326 1.00 91.62 93 ASP A O 1
ATOM 772 N N . GLY A 1 94 ? -5.290 -2.973 -12.320 1.00 92.38 94 GLY A N 1
ATOM 773 C CA . GLY A 1 94 ? -4.873 -4.122 -11.525 1.00 92.38 94 GLY A CA 1
ATOM 774 C C . GLY A 1 94 ? -4.170 -3.804 -10.197 1.00 92.38 94 GLY A C 1
ATOM 775 O O . GLY A 1 94 ? -4.418 -2.777 -9.554 1.00 92.38 94 GLY A O 1
ATOM 776 N N . CYS A 1 95 ? -3.282 -4.716 -9.796 1.00 95.31 95 CYS A N 1
ATOM 777 C CA . CYS A 1 95 ? -2.512 -4.684 -8.554 1.00 95.31 95 CYS A CA 1
ATOM 778 C C . CYS A 1 95 ? -1.020 -4.649 -8.868 1.00 95.31 95 CYS A C 1
ATOM 780 O O . CYS A 1 95 ? -0.464 -5.597 -9.430 1.00 95.31 95 CYS A O 1
ATOM 782 N N . GLY A 1 96 ? -0.334 -3.586 -8.460 1.00 95.81 96 GLY A N 1
ATOM 783 C CA . GLY A 1 96 ? 1.071 -3.440 -8.795 1.00 95.81 96 GLY A CA 1
ATOM 784 C C . GLY A 1 96 ? 1.813 -2.363 -8.031 1.00 95.81 96 GLY A C 1
ATOM 785 O O . GLY A 1 96 ? 1.232 -1.491 -7.380 1.00 95.81 96 GLY A O 1
ATOM 786 N N . PHE A 1 97 ? 3.129 -2.447 -8.164 1.00 96.44 97 PHE A N 1
ATOM 787 C CA . PHE A 1 97 ? 4.050 -1.378 -7.839 1.00 96.44 97 PHE A CA 1
ATOM 788 C C . PHE A 1 97 ? 4.178 -0.414 -9.003 1.00 96.44 97 PHE A C 1
ATOM 790 O O . PHE A 1 97 ? 4.212 -0.819 -10.166 1.00 96.44 97 PHE A O 1
ATOM 797 N N . VAL A 1 98 ? 4.328 0.859 -8.670 1.00 95.19 98 VAL A N 1
ATOM 798 C CA . VAL A 1 98 ? 4.629 1.933 -9.608 1.00 95.19 98 VAL A CA 1
ATOM 799 C C . VAL A 1 98 ? 5.808 2.716 -9.052 1.00 95.19 98 VAL A C 1
ATOM 801 O O . VAL A 1 98 ? 5.795 3.108 -7.890 1.00 95.19 98 VAL A O 1
ATOM 804 N N . ILE A 1 99 ? 6.825 2.963 -9.871 1.00 93.88 99 ILE A N 1
ATOM 805 C CA . ILE A 1 99 ? 7.928 3.852 -9.510 1.00 93.88 99 ILE A CA 1
ATOM 806 C C . ILE A 1 99 ? 7.636 5.238 -10.070 1.00 93.88 99 ILE A C 1
ATOM 808 O O . ILE A 1 99 ? 7.579 5.429 -11.291 1.00 93.88 99 ILE A O 1
ATOM 812 N N . HIS A 1 100 ? 7.475 6.192 -9.161 1.00 92.31 100 HIS A N 1
ATOM 813 C CA . HIS A 1 100 ? 7.208 7.591 -9.456 1.00 92.31 100 HIS A CA 1
ATOM 814 C C . HIS A 1 100 ? 8.462 8.441 -9.242 1.00 92.31 100 HIS A C 1
ATOM 816 O O . HIS A 1 100 ? 9.155 8.321 -8.235 1.00 92.31 100 HIS A O 1
ATOM 822 N N . ALA A 1 101 ? 8.764 9.331 -10.177 1.00 88.12 101 ALA A N 1
ATOM 823 C CA . ALA A 1 101 ? 9.819 10.316 -10.033 1.00 88.12 101 ALA A CA 1
ATOM 824 C C . ALA A 1 101 ? 9.342 11.454 -9.118 1.00 88.12 101 ALA A C 1
ATOM 826 O O . ALA A 1 101 ? 8.580 12.316 -9.542 1.00 88.12 101 ALA A O 1
ATOM 827 N N . SER A 1 102 ? 9.823 11.477 -7.873 1.00 81.50 102 SER A N 1
ATOM 828 C CA . SER A 1 102 ? 9.649 12.632 -6.985 1.00 81.50 102 SER A CA 1
ATOM 829 C C . SER A 1 102 ? 10.698 13.693 -7.290 1.00 81.50 102 SER A C 1
ATOM 831 O O . SER A 1 102 ? 11.894 13.406 -7.373 1.00 81.50 102 SER A O 1
ATOM 833 N N . GLU A 1 103 ? 10.267 14.945 -7.407 1.00 70.00 103 GLU A N 1
ATOM 834 C CA . GLU A 1 103 ? 11.182 16.076 -7.524 1.00 70.00 103 GLU A CA 1
ATOM 835 C C . GLU A 1 103 ? 11.995 16.237 -6.227 1.00 70.00 103 GLU A C 1
ATOM 837 O O . GLU A 1 103 ? 11.453 16.170 -5.126 1.00 70.00 103 GLU A O 1
ATOM 842 N N . GLY A 1 104 ? 13.313 16.425 -6.350 1.00 67.44 104 GLY A N 1
ATOM 843 C CA . GLY A 1 104 ? 14.209 16.686 -5.214 1.00 67.44 104 GLY A CA 1
ATOM 844 C C . GLY A 1 104 ? 14.643 15.464 -4.392 1.00 67.44 104 GLY A C 1
ATOM 845 O O . GLY A 1 104 ? 15.544 15.595 -3.569 1.00 67.44 104 GLY A O 1
ATOM 846 N N . GLU A 1 105 ? 14.082 14.280 -4.644 1.00 77.06 105 GLU A N 1
ATOM 847 C CA . GLU A 1 105 ? 14.415 13.031 -3.948 1.00 77.06 105 GLU A CA 1
ATOM 848 C C . GLU A 1 105 ? 14.634 11.876 -4.937 1.00 77.06 105 GLU A C 1
ATOM 850 O O . GLU A 1 105 ? 14.316 11.971 -6.120 1.00 77.06 105 GLU A O 1
ATOM 855 N N . ASN A 1 106 ? 15.200 10.760 -4.471 1.00 79.19 106 ASN A N 1
ATOM 856 C CA . ASN A 1 106 ? 15.477 9.601 -5.319 1.00 79.19 106 ASN A CA 1
ATOM 857 C C . ASN A 1 106 ? 14.204 8.768 -5.572 1.00 79.19 106 ASN A C 1
ATOM 859 O O . ASN A 1 106 ? 14.122 7.652 -5.100 1.00 79.19 106 ASN A O 1
ATOM 863 N N . GLY A 1 107 ? 13.200 9.296 -6.278 1.00 87.19 107 GLY A N 1
ATOM 864 C CA . GLY A 1 107 ? 11.959 8.579 -6.619 1.00 87.19 107 GLY A CA 1
ATOM 865 C C . GLY A 1 107 ? 11.138 8.033 -5.433 1.00 87.19 107 GLY A C 1
ATOM 866 O O . GLY A 1 107 ? 11.551 8.060 -4.273 1.00 87.19 107 GLY A O 1
ATOM 867 N N . GLU A 1 108 ? 9.948 7.525 -5.730 1.00 92.25 108 GLU A N 1
ATOM 868 C CA . GLU A 1 108 ? 9.024 6.921 -4.770 1.00 92.25 108 GLU A CA 1
ATOM 869 C C . GLU A 1 108 ? 8.538 5.566 -5.272 1.00 92.25 108 GLU A C 1
ATOM 871 O O . GLU A 1 108 ? 8.314 5.374 -6.471 1.00 92.25 108 GLU A O 1
ATOM 876 N N . LEU A 1 109 ? 8.356 4.634 -4.338 1.00 93.31 109 LEU A N 1
ATOM 877 C CA . LEU A 1 109 ? 7.646 3.391 -4.589 1.00 93.31 109 LEU A CA 1
ATOM 878 C C . LEU A 1 109 ? 6.187 3.579 -4.198 1.00 93.31 109 LEU A C 1
ATOM 880 O O . LEU A 1 109 ? 5.866 3.777 -3.027 1.00 93.31 109 LEU A O 1
ATOM 884 N N . TRP A 1 110 ? 5.306 3.478 -5.178 1.00 95.31 110 TRP A N 1
ATOM 885 C CA . TRP A 1 110 ? 3.869 3.497 -4.986 1.00 95.31 110 TRP A CA 1
ATOM 886 C C . TRP A 1 110 ? 3.283 2.094 -5.110 1.00 95.31 110 TRP A C 1
ATOM 888 O O . TRP A 1 110 ? 3.769 1.266 -5.881 1.00 95.31 110 TRP A O 1
ATOM 898 N N . THR A 1 111 ? 2.206 1.848 -4.375 1.00 95.31 111 THR A N 1
ATOM 899 C CA . THR A 1 111 ? 1.403 0.622 -4.423 1.00 95.31 111 THR A CA 1
ATOM 900 C C . THR A 1 111 ? -0.017 0.947 -4.844 1.00 95.31 111 THR A C 1
ATOM 902 O O . THR A 1 111 ? -0.601 1.933 -4.396 1.00 95.31 111 THR A O 1
ATOM 905 N N . ARG A 1 112 ? -0.594 0.129 -5.720 1.00 94.25 112 ARG A N 1
ATOM 906 C CA . ARG A 1 112 ? -2.011 0.235 -6.074 1.00 94.25 112 ARG A CA 1
ATOM 907 C C . ARG A 1 112 ? -2.867 -0.290 -4.921 1.00 94.25 112 ARG A C 1
ATOM 909 O O . ARG A 1 112 ? -2.734 -1.445 -4.537 1.00 94.25 112 ARG A O 1
ATOM 916 N N . VAL A 1 113 ? -3.737 0.558 -4.378 1.00 93.62 113 VAL A N 1
ATOM 917 C CA . VAL A 1 113 ? -4.704 0.189 -3.331 1.00 93.62 113 VAL A CA 1
ATOM 918 C C . VAL A 1 113 ? -6.070 0.721 -3.748 1.00 93.62 113 VAL A C 1
ATOM 920 O O . VAL A 1 113 ? -6.268 1.939 -3.844 1.00 93.62 113 VAL A O 1
ATOM 923 N N . GLY A 1 114 ? -7.000 -0.184 -4.063 1.00 90.88 114 GLY A N 1
ATOM 924 C CA . GLY A 1 114 ? -8.271 0.159 -4.696 1.00 90.88 114 GLY A CA 1
ATOM 925 C C . GLY A 1 114 ? -8.073 1.005 -5.958 1.00 90.88 114 GLY A C 1
ATOM 926 O O . GLY A 1 114 ? -7.431 0.595 -6.920 1.00 90.88 114 GLY A O 1
ATOM 927 N N . ASN A 1 115 ? -8.601 2.229 -5.964 1.00 88.56 115 ASN A N 1
ATOM 928 C CA . ASN A 1 115 ? -8.490 3.154 -7.098 1.00 88.56 115 ASN A CA 1
ATOM 929 C C . ASN A 1 115 ? -7.385 4.216 -6.950 1.00 88.56 115 ASN A C 1
ATOM 931 O O . ASN A 1 115 ? -7.399 5.212 -7.675 1.00 88.56 115 ASN A O 1
ATOM 935 N N . ARG A 1 116 ? -6.443 4.036 -6.014 1.00 89.44 116 ARG A N 1
ATOM 936 C CA . ARG A 1 116 ? -5.372 5.007 -5.728 1.00 89.44 116 ARG A CA 1
ATOM 937 C C . ARG A 1 116 ? -3.986 4.381 -5.772 1.00 89.44 116 ARG A C 1
ATOM 939 O O . ARG A 1 116 ? -3.842 3.161 -5.851 1.00 89.44 116 ARG A O 1
ATOM 946 N N . CYS A 1 117 ? -2.977 5.243 -5.760 1.00 91.94 117 CYS A N 1
ATOM 947 C CA . CYS A 1 117 ? -1.586 4.883 -5.531 1.00 91.94 117 CYS A CA 1
ATOM 948 C C . CYS A 1 117 ? -1.198 5.385 -4.137 1.00 91.94 117 CYS A C 1
ATOM 950 O O . CYS A 1 117 ? -1.272 6.585 -3.877 1.00 91.94 117 CYS A O 1
ATOM 952 N N . LEU A 1 118 ? -0.827 4.472 -3.247 1.00 91.81 118 LEU A N 1
ATOM 953 C CA . LEU A 1 118 ? -0.302 4.770 -1.921 1.00 91.81 118 LEU A CA 1
ATOM 954 C C . LEU A 1 118 ? 1.224 4.850 -2.004 1.00 91.81 118 LEU A C 1
ATOM 956 O O . LEU A 1 118 ? 1.859 3.899 -2.464 1.00 91.81 118 LEU A O 1
ATOM 960 N N . SER A 1 119 ? 1.814 5.963 -1.562 1.00 91.31 119 SER A N 1
ATOM 961 C CA . SER A 1 119 ? 3.273 6.085 -1.463 1.00 91.31 119 SER A CA 1
ATOM 962 C C . SER A 1 119 ? 3.773 5.240 -0.293 1.00 91.31 119 SER A C 1
ATOM 964 O O . SER A 1 119 ? 3.498 5.559 0.860 1.00 91.31 119 SER A O 1
ATOM 966 N N . ALA A 1 120 ? 4.448 4.130 -0.602 1.00 87.88 120 ALA A N 1
ATOM 967 C CA . ALA A 1 120 ? 4.977 3.193 0.386 1.00 87.88 120 ALA A CA 1
ATOM 968 C C . ALA A 1 120 ? 6.342 3.657 0.912 1.00 87.88 120 ALA A C 1
ATOM 970 O O . ALA A 1 120 ? 6.585 3.624 2.113 1.00 87.88 120 ALA A O 1
ATOM 971 N N . PHE A 1 121 ? 7.222 4.134 0.022 1.00 84.25 121 PHE A N 1
ATOM 972 C CA . PHE A 1 121 ? 8.526 4.687 0.400 1.00 84.25 121 PHE A CA 1
ATOM 973 C C . PHE A 1 121 ? 8.938 5.830 -0.508 1.00 84.25 121 PHE A C 1
ATOM 975 O O . PHE A 1 121 ? 8.712 5.798 -1.719 1.00 84.25 121 PHE A O 1
ATOM 982 N N . ARG A 1 122 ? 9.660 6.779 0.080 1.00 87.75 122 ARG A N 1
ATOM 983 C CA . ARG A 1 122 ? 10.351 7.855 -0.629 1.00 87.75 122 ARG A CA 1
ATOM 984 C C . ARG A 1 122 ? 11.854 7.585 -0.643 1.00 87.75 122 ARG A C 1
ATOM 986 O O . ARG A 1 122 ? 12.347 6.770 0.134 1.00 87.75 122 ARG A O 1
ATOM 993 N N . GLN A 1 123 ? 12.581 8.264 -1.527 1.00 86.62 123 GLN A N 1
ATOM 994 C CA . GLN A 1 123 ? 14.034 8.116 -1.688 1.00 86.62 123 GLN A CA 1
ATOM 995 C C . GLN A 1 123 ? 14.473 6.686 -2.071 1.00 86.62 123 GLN A C 1
ATOM 997 O O . GLN A 1 123 ? 15.538 6.208 -1.665 1.00 86.62 123 GLN A O 1
ATOM 1002 N N . LEU A 1 124 ? 13.663 6.013 -2.889 1.00 87.88 124 LEU A N 1
ATOM 1003 C CA . LEU A 1 124 ? 13.928 4.681 -3.425 1.00 87.88 124 LEU A CA 1
ATOM 1004 C C . LEU A 1 124 ? 15.333 4.580 -4.050 1.00 87.88 124 LEU A C 1
ATOM 1006 O O . LEU A 1 124 ? 15.670 5.274 -5.009 1.00 87.88 124 LEU A O 1
ATOM 1010 N N . LYS A 1 125 ? 16.181 3.677 -3.548 1.00 87.44 125 LYS A N 1
ATOM 1011 C CA . LYS A 1 125 ? 17.543 3.486 -4.079 1.00 87.44 125 LYS A CA 1
ATOM 1012 C C . LYS A 1 125 ? 17.531 2.789 -5.449 1.00 87.44 125 LYS A C 1
ATOM 1014 O O . LYS A 1 125 ? 16.703 1.923 -5.708 1.00 87.44 125 LYS A O 1
ATOM 1019 N N . ASN A 1 126 ? 18.485 3.141 -6.319 1.00 87.31 126 ASN A N 1
ATOM 1020 C CA . ASN A 1 126 ? 18.693 2.480 -7.620 1.00 87.31 126 ASN A CA 1
ATOM 1021 C C . ASN A 1 126 ? 19.553 1.214 -7.433 1.00 87.31 126 ASN A C 1
ATOM 1023 O O . ASN A 1 126 ? 20.683 1.147 -7.910 1.00 87.31 126 ASN A O 1
ATOM 1027 N N . ILE A 1 127 ? 19.043 0.256 -6.661 1.00 90.62 127 ILE A N 1
ATOM 1028 C CA . ILE A 1 127 ? 19.687 -1.032 -6.363 1.00 90.62 127 ILE A CA 1
ATOM 1029 C C . ILE A 1 127 ? 18.781 -2.179 -6.817 1.00 90.62 127 ILE A C 1
ATOM 1031 O O . ILE A 1 127 ? 17.660 -1.949 -7.272 1.00 90.62 127 ILE A O 1
ATOM 1035 N N . GLU A 1 128 ? 19.267 -3.414 -6.726 1.00 93.94 128 GLU A N 1
ATOM 1036 C CA . GLU A 1 128 ? 18.429 -4.592 -6.944 1.00 93.94 128 GLU A CA 1
ATOM 1037 C C . GLU A 1 128 ? 17.405 -4.748 -5.814 1.00 93.94 128 GLU A C 1
ATOM 1039 O O . GLU A 1 128 ? 17.756 -4.803 -4.631 1.00 93.94 128 GLU A O 1
ATOM 1044 N N . ILE A 1 129 ? 16.130 -4.790 -6.204 1.00 94.56 129 ILE A N 1
ATOM 1045 C CA . ILE A 1 129 ? 14.987 -4.956 -5.311 1.00 94.56 129 ILE A CA 1
ATOM 1046 C C . ILE A 1 129 ? 14.157 -6.141 -5.802 1.00 94.56 129 ILE A C 1
ATOM 1048 O O . ILE A 1 129 ? 13.846 -6.266 -6.990 1.00 94.56 129 ILE A O 1
ATOM 1052 N N . HIS A 1 130 ? 13.780 -6.988 -4.853 1.00 95.75 130 HIS A N 1
ATOM 1053 C CA . HIS A 1 130 ? 12.830 -8.070 -5.008 1.00 95.75 130 HIS A CA 1
ATOM 1054 C C . HIS A 1 130 ? 11.445 -7.568 -4.626 1.00 95.75 130 HIS A C 1
ATOM 1056 O O . HIS A 1 130 ? 11.184 -7.242 -3.468 1.00 95.75 130 HIS A O 1
ATOM 1062 N N . TYR A 1 131 ? 10.553 -7.534 -5.604 1.00 95.69 131 TYR A N 1
ATOM 1063 C CA . TYR A 1 131 ? 9.148 -7.211 -5.427 1.00 95.69 131 TYR A CA 1
ATOM 1064 C C . TYR A 1 131 ? 8.332 -8.495 -5.432 1.00 95.69 131 TYR A C 1
ATOM 1066 O O . TYR A 1 131 ? 8.459 -9.295 -6.357 1.00 95.69 131 TYR A O 1
ATOM 1074 N N . LEU A 1 132 ? 7.469 -8.679 -4.439 1.00 95.50 132 LEU A N 1
ATOM 1075 C CA . LEU A 1 132 ? 6.490 -9.760 -4.409 1.00 95.50 132 LEU A CA 1
ATOM 1076 C C . LEU A 1 132 ? 5.091 -9.155 -4.323 1.00 95.50 132 LEU A C 1
ATOM 1078 O O . LEU A 1 132 ? 4.793 -8.367 -3.431 1.00 95.50 132 LEU A O 1
ATOM 1082 N N . ILE A 1 133 ? 4.240 -9.545 -5.266 1.00 96.31 133 ILE A N 1
ATOM 1083 C CA . ILE A 1 133 ? 2.832 -9.154 -5.323 1.00 96.31 133 ILE A CA 1
ATOM 1084 C C . ILE A 1 133 ? 2.021 -10.442 -5.284 1.00 96.31 133 ILE A C 1
ATOM 1086 O O . ILE A 1 133 ? 1.968 -11.197 -6.270 1.00 96.31 133 ILE A O 1
ATOM 1090 N N . ALA A 1 134 ? 1.459 -10.725 -4.114 1.00 95.00 134 ALA A N 1
ATOM 1091 C CA . ALA A 1 134 ? 0.648 -11.904 -3.861 1.00 95.00 134 ALA A CA 1
ATOM 1092 C C . ALA A 1 134 ? -0.828 -11.523 -3.968 1.00 95.00 134 ALA A C 1
ATOM 1094 O O . ALA A 1 134 ? -1.305 -10.702 -3.191 1.00 95.00 134 ALA A O 1
ATOM 1095 N N . LEU A 1 135 ? -1.529 -12.098 -4.945 1.00 93.75 135 LEU A N 1
ATOM 1096 C CA . LEU A 1 135 ? -2.977 -11.941 -5.057 1.00 93.75 135 LEU A CA 1
ATOM 1097 C C . LEU A 1 135 ? -3.663 -12.746 -3.958 1.00 93.75 135 LEU A C 1
ATOM 1099 O O . LEU A 1 135 ? -3.188 -13.821 -3.583 1.00 93.75 135 LEU A O 1
ATOM 1103 N N . ARG A 1 136 ? -4.778 -12.215 -3.476 1.00 90.62 136 ARG A N 1
ATOM 1104 C CA . ARG A 1 136 ? -5.705 -12.881 -2.560 1.00 90.62 136 ARG A CA 1
ATOM 1105 C C . ARG A 1 136 ? -7.026 -13.109 -3.289 1.00 90.62 136 ARG A C 1
ATOM 1107 O O . ARG A 1 136 ? -7.174 -12.699 -4.435 1.00 90.62 136 ARG A O 1
ATOM 1114 N N . GLU A 1 137 ? -7.978 -13.756 -2.624 1.00 85.19 137 GLU A N 1
ATOM 1115 C CA . GLU A 1 137 ? -9.355 -13.840 -3.131 1.00 85.19 137 GLU A CA 1
ATOM 1116 C C . GLU A 1 137 ? -9.914 -12.444 -3.443 1.00 85.19 137 GLU A C 1
ATOM 1118 O O . GLU A 1 137 ? -10.487 -12.224 -4.506 1.00 85.19 137 GLU A O 1
ATOM 1123 N N . PHE A 1 138 ? -9.636 -11.491 -2.549 1.00 88.62 138 PHE A N 1
ATOM 1124 C CA . PHE A 1 138 ? -9.856 -10.070 -2.764 1.00 88.62 138 PHE A CA 1
ATOM 1125 C C . PHE A 1 138 ? -8.558 -9.309 -2.524 1.00 88.62 138 PHE A C 1
ATOM 1127 O O . PHE A 1 138 ? -7.970 -9.365 -1.438 1.00 88.62 138 PHE A O 1
ATOM 1134 N N . GLY A 1 139 ? -8.117 -8.580 -3.544 1.00 92.06 139 GLY A N 1
ATOM 1135 C CA . GLY A 1 139 ? -6.981 -7.690 -3.438 1.00 92.06 139 GLY A CA 1
ATOM 1136 C C . GLY A 1 139 ? -5.615 -8.369 -3.553 1.00 92.06 139 GLY A C 1
ATOM 1137 O O . GLY A 1 139 ? -5.444 -9.417 -4.181 1.00 92.06 139 GLY A O 1
ATOM 1138 N N . ALA A 1 140 ? -4.610 -7.741 -2.952 1.00 94.44 140 ALA A N 1
ATOM 1139 C CA . ALA A 1 140 ? -3.225 -8.185 -2.990 1.00 94.44 140 ALA A CA 1
ATOM 1140 C C . ALA A 1 140 ? -2.454 -7.765 -1.734 1.00 94.44 140 ALA A C 1
ATOM 1142 O O . ALA A 1 140 ? -2.797 -6.795 -1.063 1.00 94.44 140 ALA A O 1
ATOM 1143 N N . VAL A 1 141 ? -1.361 -8.464 -1.442 1.00 95.00 141 VAL A N 1
ATOM 1144 C CA . VAL A 1 141 ? -0.359 -8.024 -0.464 1.00 95.00 141 VAL A CA 1
ATOM 1145 C C . VAL A 1 141 ? 0.955 -7.782 -1.182 1.00 95.00 141 VAL A C 1
ATOM 1147 O O . VAL A 1 141 ? 1.404 -8.581 -2.013 1.00 95.00 141 VAL A O 1
ATOM 1150 N N . TYR A 1 142 ? 1.558 -6.651 -0.850 1.00 95.44 142 TYR A N 1
ATOM 1151 C CA . TYR A 1 142 ? 2.764 -6.140 -1.468 1.00 95.44 142 TYR A CA 1
ATOM 1152 C C . TYR A 1 142 ? 3.932 -6.332 -0.516 1.00 95.44 142 TYR A C 1
ATOM 1154 O O . TYR A 1 142 ? 3.868 -5.873 0.621 1.00 95.44 142 TYR A O 1
ATOM 1162 N N . TYR A 1 143 ? 5.014 -6.948 -0.984 1.00 94.62 143 TYR A N 1
ATOM 1163 C CA . TYR A 1 143 ? 6.268 -7.049 -0.245 1.00 94.62 143 TYR A CA 1
ATOM 1164 C C . TYR A 1 143 ? 7.413 -6.521 -1.094 1.00 94.62 143 TYR A C 1
ATOM 1166 O O . TYR A 1 143 ? 7.433 -6.684 -2.319 1.00 94.62 143 TYR A O 1
ATOM 1174 N N . ALA A 1 144 ? 8.400 -5.945 -0.420 1.00 93.81 144 ALA A N 1
ATOM 1175 C CA . ALA A 1 144 ? 9.661 -5.569 -1.029 1.00 93.81 144 ALA A CA 1
ATOM 1176 C C . ALA A 1 144 ? 10.831 -5.964 -0.125 1.00 93.81 144 ALA A C 1
ATOM 1178 O O . ALA A 1 144 ? 10.741 -5.904 1.105 1.00 93.81 144 ALA A O 1
ATOM 1179 N N . ALA A 1 145 ? 11.933 -6.354 -0.754 1.00 94.19 145 ALA A N 1
ATOM 1180 C CA . ALA A 1 145 ? 13.218 -6.531 -0.100 1.00 94.19 145 ALA A CA 1
ATOM 1181 C C . ALA A 1 145 ? 14.339 -6.082 -1.029 1.00 94.19 145 ALA A C 1
ATOM 1183 O O . ALA A 1 145 ? 14.304 -6.347 -2.227 1.00 94.19 145 ALA A O 1
ATOM 1184 N N . ALA A 1 146 ? 15.340 -5.415 -0.481 1.00 92.94 146 ALA A N 1
ATOM 1185 C CA . ALA A 1 146 ? 16.520 -5.012 -1.223 1.00 92.94 146 ALA A CA 1
ATOM 1186 C C . ALA A 1 146 ? 17.645 -6.042 -1.042 1.00 92.94 146 ALA A C 1
ATOM 1188 O O . ALA A 1 146 ? 17.769 -6.662 0.015 1.00 92.94 146 ALA A O 1
ATOM 1189 N N . MET A 1 147 ? 18.483 -6.218 -2.068 1.00 85.94 147 MET A N 1
ATOM 1190 C CA . MET A 1 147 ? 19.675 -7.081 -1.973 1.00 85.94 147 MET A CA 1
ATOM 1191 C C . MET A 1 147 ? 20.701 -6.565 -0.956 1.00 85.94 147 MET A C 1
ATOM 1193 O O . MET A 1 147 ? 21.463 -7.335 -0.379 1.00 85.94 147 MET A O 1
ATOM 1197 N N . GLU A 1 148 ? 20.695 -5.257 -0.711 1.00 82.25 148 GLU A N 1
ATOM 1198 C CA . GLU A 1 148 ? 21.503 -4.581 0.299 1.00 82.25 148 GLU A CA 1
ATOM 1199 C C . GLU A 1 148 ? 20.587 -3.814 1.258 1.00 82.25 148 GLU A C 1
ATOM 1201 O O . GLU A 1 148 ? 19.444 -3.506 0.923 1.00 82.25 148 GLU A O 1
ATOM 1206 N N . GLY A 1 149 ? 21.087 -3.446 2.441 1.00 75.31 149 GLY A N 1
ATOM 1207 C CA . GLY A 1 149 ? 20.335 -2.619 3.387 1.00 75.31 149 GLY A CA 1
ATOM 1208 C C . GLY A 1 149 ? 19.862 -1.300 2.756 1.00 75.31 149 GLY A C 1
ATOM 1209 O O . GLY A 1 149 ? 20.653 -0.392 2.470 1.00 75.31 149 GLY A O 1
ATOM 1210 N N . ALA A 1 150 ? 18.551 -1.171 2.563 1.00 82.88 150 ALA A N 1
ATOM 1211 C CA . ALA A 1 150 ? 17.910 0.028 2.045 1.00 82.88 150 ALA A CA 1
ATOM 1212 C C . ALA A 1 150 ? 16.915 0.575 3.060 1.00 82.88 150 ALA A C 1
ATOM 1214 O O . ALA A 1 150 ? 16.223 -0.172 3.744 1.00 82.88 150 ALA A O 1
ATOM 1215 N N . TYR A 1 151 ? 16.858 1.900 3.161 1.00 79.12 151 TYR A N 1
ATOM 1216 C CA . TYR A 1 151 ? 15.929 2.553 4.069 1.00 79.12 151 TYR A CA 1
ATOM 1217 C C . TYR A 1 151 ? 14.487 2.166 3.713 1.00 79.12 151 TYR A C 1
ATOM 1219 O O . TYR A 1 151 ? 14.117 2.183 2.540 1.00 79.12 151 TYR A O 1
ATOM 1227 N N . GLY A 1 152 ? 13.705 1.779 4.722 1.00 76.88 152 GLY A N 1
ATOM 1228 C CA . GLY A 1 152 ? 12.318 1.337 4.564 1.00 76.88 152 GLY A CA 1
ATOM 1229 C C . GLY A 1 152 ? 12.131 -0.106 4.076 1.00 76.88 152 GLY A C 1
ATOM 1230 O O . GLY A 1 152 ? 11.034 -0.637 4.191 1.00 76.88 152 GLY A O 1
ATOM 1231 N N . MET A 1 153 ? 13.169 -0.796 3.593 1.00 85.50 153 MET A N 1
ATOM 1232 C CA . MET A 1 153 ? 13.040 -2.169 3.085 1.00 85.50 153 MET A CA 1
ATOM 1233 C C . MET A 1 153 ? 13.803 -3.171 3.941 1.00 85.50 153 MET A C 1
ATOM 1235 O O . MET A 1 153 ? 14.861 -2.878 4.496 1.00 85.50 153 MET A O 1
ATOM 1239 N N . ALA A 1 154 ? 13.282 -4.395 4.007 1.00 87.69 154 ALA A N 1
ATOM 1240 C CA . ALA A 1 154 ? 14.055 -5.513 4.524 1.00 87.69 154 ALA A CA 1
ATOM 1241 C C . ALA A 1 154 ? 15.200 -5.871 3.564 1.00 87.69 154 ALA A C 1
ATOM 1243 O O . ALA A 1 154 ? 15.116 -5.616 2.361 1.00 87.69 154 ALA A O 1
ATOM 1244 N N . ALA A 1 155 ? 16.259 -6.475 4.101 1.00 90.44 155 ALA A N 1
ATOM 1245 C CA . ALA A 1 155 ? 17.311 -7.083 3.299 1.00 90.44 155 ALA A CA 1
ATOM 1246 C C . ALA A 1 155 ? 16.982 -8.559 3.032 1.00 90.44 155 ALA A C 1
ATOM 1248 O O . ALA A 1 155 ? 16.561 -9.275 3.946 1.00 90.44 155 ALA A O 1
ATOM 1249 N N . VAL A 1 156 ? 17.216 -9.019 1.801 1.00 88.50 156 VAL A N 1
ATOM 1250 C CA . VAL A 1 156 ? 17.115 -10.440 1.421 1.00 88.50 156 VAL A CA 1
ATOM 1251 C C . VAL A 1 156 ? 17.958 -11.301 2.385 1.00 88.50 156 VAL A C 1
ATOM 1253 O O . VAL A 1 156 ? 19.074 -10.904 2.723 1.00 88.50 156 VAL A O 1
ATOM 1256 N N . PRO A 1 157 ? 17.463 -12.469 2.851 1.00 88.50 157 PRO A N 1
ATOM 1257 C CA . PRO A 1 157 ? 16.252 -13.181 2.417 1.00 88.50 157 PRO A CA 1
ATOM 1258 C C . PRO A 1 157 ? 14.949 -12.743 3.102 1.00 88.50 157 PRO A C 1
ATOM 1260 O O . PRO A 1 157 ? 13.894 -13.294 2.799 1.00 88.50 157 PRO A O 1
ATOM 1263 N N . MET A 1 158 ? 14.992 -11.772 4.014 1.00 88.31 158 MET A N 1
ATOM 1264 C CA . MET A 1 158 ? 13.792 -11.309 4.706 1.00 88.31 158 MET A CA 1
ATOM 1265 C C . MET A 1 158 ? 12.997 -10.354 3.813 1.00 88.31 158 MET A C 1
ATOM 1267 O O . MET A 1 158 ? 13.563 -9.472 3.172 1.00 88.31 158 MET A O 1
ATOM 1271 N N . MET A 1 159 ? 11.672 -10.489 3.818 1.00 88.69 159 MET A N 1
ATOM 1272 C CA . MET A 1 159 ? 10.757 -9.546 3.174 1.00 88.69 159 MET A CA 1
ATOM 1273 C C . MET A 1 159 ? 9.796 -8.972 4.210 1.00 88.69 159 MET A C 1
ATOM 1275 O O . MET A 1 159 ? 9.414 -9.659 5.158 1.00 88.69 159 MET A O 1
ATOM 1279 N N . ARG A 1 160 ? 9.393 -7.715 4.025 1.00 85.94 160 ARG A N 1
ATOM 1280 C CA . ARG A 1 160 ? 8.345 -7.080 4.833 1.00 85.94 160 ARG A CA 1
ATOM 1281 C C . ARG A 1 160 ? 7.154 -6.730 3.947 1.00 85.94 160 ARG A C 1
ATOM 1283 O O . ARG A 1 160 ? 7.380 -6.340 2.798 1.00 85.94 160 ARG A O 1
ATOM 1290 N N . PRO A 1 161 ? 5.915 -6.883 4.443 1.00 92.06 161 PRO A N 1
ATOM 1291 C CA . PRO A 1 161 ? 4.756 -6.334 3.763 1.00 92.06 161 PRO A CA 1
ATOM 1292 C C . PRO A 1 161 ? 4.827 -4.805 3.824 1.00 92.06 161 PRO A C 1
ATOM 1294 O O . PRO A 1 161 ? 5.240 -4.238 4.833 1.00 92.06 161 PRO A O 1
ATOM 1297 N N . ILE A 1 162 ? 4.461 -4.147 2.729 1.00 93.19 162 ILE A N 1
ATOM 1298 C CA . ILE A 1 162 ? 4.592 -2.692 2.562 1.00 93.19 162 ILE A CA 1
ATOM 1299 C C . ILE A 1 162 ? 3.263 -2.013 2.238 1.00 93.19 162 ILE A C 1
ATOM 1301 O O . ILE A 1 162 ? 3.134 -0.809 2.425 1.00 93.19 162 ILE A O 1
ATOM 1305 N N . ALA A 1 163 ? 2.277 -2.782 1.775 1.00 95.25 163 ALA A N 1
ATOM 1306 C CA . ALA A 1 163 ? 0.888 -2.361 1.645 1.00 95.25 163 ALA A CA 1
ATOM 1307 C C . ALA A 1 163 ? -0.026 -3.586 1.512 1.00 95.25 163 ALA A C 1
ATOM 1309 O O . ALA A 1 163 ? 0.413 -4.671 1.109 1.00 95.25 163 ALA A O 1
ATOM 1310 N N . ILE A 1 164 ? -1.310 -3.380 1.785 1.00 95.19 164 ILE A N 1
ATOM 1311 C CA . ILE A 1 164 ? -2.390 -4.328 1.507 1.00 95.19 164 ILE A CA 1
ATOM 1312 C C . ILE A 1 164 ? -3.403 -3.630 0.592 1.00 95.19 164 ILE A C 1
ATOM 1314 O O . ILE A 1 164 ? -3.895 -2.551 0.896 1.00 95.19 164 ILE A O 1
ATOM 1318 N N . ASP A 1 165 ? -3.753 -4.233 -0.532 1.00 95.25 165 ASP A N 1
ATOM 1319 C CA . ASP A 1 165 ? -4.959 -3.868 -1.269 1.00 95.25 165 ASP A CA 1
ATOM 1320 C C . ASP A 1 165 ? -6.056 -4.854 -0.877 1.00 95.25 165 ASP A C 1
ATOM 1322 O O . ASP A 1 165 ? -5.850 -6.047 -1.070 1.00 95.25 165 ASP A O 1
ATOM 1326 N N . PRO A 1 166 ? -7.181 -4.415 -0.296 1.00 93.81 166 PRO A N 1
ATOM 1327 C CA . PRO A 1 166 ? -8.295 -5.299 0.028 1.00 93.81 166 PRO A CA 1
ATOM 1328 C C . PRO A 1 166 ? -9.417 -5.282 -1.026 1.00 93.81 166 PRO A C 1
ATOM 1330 O O . PRO A 1 166 ? -10.432 -5.936 -0.817 1.00 93.81 166 PRO A O 1
ATOM 1333 N N . PHE A 1 167 ? -9.291 -4.517 -2.121 1.00 93.75 167 PHE A N 1
ATOM 1334 C CA . PHE A 1 167 ? -10.444 -4.175 -2.970 1.00 93.75 167 PHE A CA 1
ATOM 1335 C C . PHE A 1 167 ? -10.445 -4.789 -4.374 1.00 93.75 167 PHE A C 1
ATOM 1337 O O . PHE A 1 167 ? -11.489 -4.789 -5.028 1.00 93.75 167 PHE A O 1
ATOM 1344 N N . ASN A 1 168 ? -9.306 -5.264 -4.883 1.00 91.94 168 ASN A N 1
ATOM 1345 C CA . ASN A 1 168 ? -9.263 -5.831 -6.232 1.00 91.94 168 ASN A CA 1
ATOM 1346 C C . ASN A 1 168 ? -10.086 -7.131 -6.321 1.00 91.94 168 ASN A C 1
ATOM 1348 O O . ASN A 1 168 ? -10.041 -7.961 -5.419 1.00 91.94 168 ASN A O 1
ATOM 1352 N N . SER A 1 169 ? -10.838 -7.303 -7.405 1.00 92.06 169 SER A N 1
ATOM 1353 C CA . SER A 1 169 ? -11.664 -8.494 -7.664 1.00 92.06 169 SER A CA 1
ATOM 1354 C C . SER A 1 169 ? -11.546 -8.963 -9.119 1.00 92.06 169 SER A C 1
ATOM 1356 O O . SER A 1 169 ? -12.443 -9.615 -9.656 1.00 92.06 169 SER A O 1
ATOM 1358 N N . ASP A 1 170 ? -10.439 -8.616 -9.782 1.00 92.38 170 ASP A N 1
ATOM 1359 C CA . ASP A 1 170 ? -10.220 -8.946 -11.185 1.00 92.38 170 ASP A CA 1
ATOM 1360 C C . ASP A 1 170 ? -10.018 -10.460 -11.348 1.00 92.38 170 ASP A C 1
ATOM 1362 O O . ASP A 1 170 ? -9.040 -11.038 -10.877 1.00 92.38 170 ASP A O 1
ATOM 1366 N N . ALA A 1 171 ? -10.942 -11.115 -12.053 1.00 89.94 171 ALA A N 1
ATOM 1367 C CA . ALA A 1 171 ? -10.923 -12.570 -12.223 1.00 89.94 171 ALA A CA 1
ATOM 1368 C C . ALA A 1 171 ? -9.807 -13.068 -13.161 1.00 89.94 171 ALA A C 1
ATOM 1370 O O . ALA A 1 171 ? -9.336 -14.199 -13.032 1.00 89.94 171 ALA A O 1
ATOM 1371 N N . LEU A 1 172 ? -9.406 -12.242 -14.130 1.00 93.69 172 LEU A N 1
ATOM 1372 C CA . LEU A 1 172 ? -8.350 -12.546 -15.089 1.00 93.69 172 LEU A CA 1
ATOM 1373 C C . LEU A 1 172 ? -7.322 -11.423 -15.072 1.00 93.69 172 LEU A C 1
ATOM 1375 O O . LEU A 1 172 ? -7.653 -10.266 -15.325 1.00 93.69 172 LEU A O 1
ATOM 1379 N N . VAL A 1 173 ? -6.070 -11.795 -14.829 1.00 95.44 173 VAL A N 1
ATOM 1380 C CA . VAL A 1 173 ? -4.956 -10.856 -14.758 1.00 95.44 173 VAL A CA 1
ATOM 1381 C C . VAL A 1 173 ? -3.726 -11.380 -15.486 1.00 95.44 173 VAL A C 1
ATOM 1383 O O . VAL A 1 173 ? -3.501 -12.584 -15.607 1.00 95.44 173 VAL A O 1
ATOM 1386 N N . TYR A 1 174 ? -2.899 -10.445 -15.932 1.00 96.19 174 TYR A N 1
ATOM 1387 C CA . TYR A 1 174 ? -1.674 -10.669 -16.678 1.00 96.19 174 TYR A C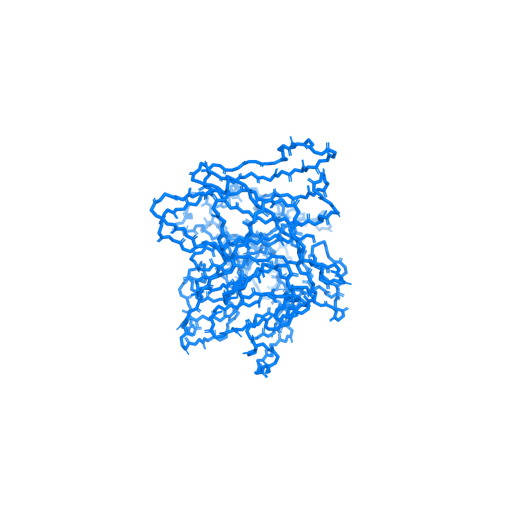A 1
ATOM 1388 C C . TYR A 1 174 ? -0.500 -10.132 -15.870 1.00 96.19 174 TYR A C 1
ATOM 1390 O O . TYR A 1 174 ? -0.495 -8.976 -15.449 1.00 96.19 174 TYR A O 1
ATOM 1398 N N . ALA A 1 175 ? 0.503 -10.975 -15.646 1.00 96.12 175 ALA A N 1
ATOM 1399 C CA . ALA A 1 175 ? 1.750 -10.550 -15.031 1.00 96.12 175 ALA A CA 1
ATOM 1400 C C . ALA A 1 175 ? 2.546 -9.675 -16.010 1.00 96.12 175 ALA A C 1
ATOM 1402 O O . ALA A 1 175 ? 2.787 -10.082 -17.148 1.00 96.12 175 ALA A O 1
ATOM 1403 N N . GLY A 1 176 ? 2.993 -8.504 -15.562 1.00 95.00 176 GLY A N 1
ATOM 1404 C CA . GLY A 1 176 ? 3.663 -7.531 -16.416 1.00 95.00 176 GLY A CA 1
ATOM 1405 C C . GLY A 1 176 ? 4.758 -6.735 -15.713 1.00 95.00 176 GLY A C 1
ATOM 1406 O O . GLY A 1 176 ? 4.695 -6.441 -14.518 1.00 95.00 176 GLY A O 1
ATOM 1407 N N . VAL A 1 177 ? 5.773 -6.368 -16.496 1.00 95.25 177 VAL A N 1
ATOM 1408 C CA . VAL A 1 177 ? 6.771 -5.347 -16.162 1.00 95.25 177 VAL A CA 1
ATOM 1409 C C . VAL A 1 177 ? 6.748 -4.331 -17.298 1.00 95.25 177 VAL A C 1
ATOM 1411 O O . VAL A 1 177 ? 7.106 -4.651 -18.432 1.00 95.25 177 VAL A O 1
ATOM 1414 N N . HIS A 1 178 ? 6.307 -3.111 -17.011 1.00 92.81 178 HIS A N 1
ATOM 1415 C CA . HIS A 1 178 ? 6.099 -2.065 -18.008 1.00 92.81 178 HIS A CA 1
ATOM 1416 C C . HIS A 1 178 ? 6.990 -0.870 -17.705 1.00 92.81 178 HIS A C 1
ATOM 1418 O O . HIS A 1 178 ? 6.909 -0.289 -16.630 1.00 92.81 178 HIS A O 1
ATOM 1424 N N . GLN A 1 179 ? 7.816 -0.474 -18.670 1.00 88.94 179 GLN A N 1
ATOM 1425 C CA . GLN A 1 179 ? 8.680 0.697 -18.560 1.00 88.94 179 GLN A CA 1
ATOM 1426 C C . GLN A 1 179 ? 8.257 1.733 -19.603 1.00 88.94 179 GLN A C 1
ATOM 1428 O O . GLN A 1 179 ? 8.348 1.482 -20.806 1.00 88.94 179 GLN A O 1
ATOM 1433 N N . CYS A 1 180 ? 7.820 2.906 -19.154 1.00 83.19 180 CYS A N 1
ATOM 1434 C CA . CYS A 1 180 ? 7.395 4.000 -20.033 1.00 83.19 180 CYS A CA 1
ATOM 1435 C C . CYS A 1 180 ? 8.474 5.072 -20.228 1.00 83.19 180 CYS A C 1
ATOM 1437 O O . CYS A 1 180 ? 8.506 5.718 -21.276 1.00 83.19 180 CYS A O 1
ATOM 1439 N N . VAL A 1 181 ? 9.398 5.240 -19.273 1.00 79.38 181 VAL A N 1
ATOM 1440 C CA . VAL A 1 181 ? 10.493 6.222 -19.368 1.00 79.38 181 VAL A CA 1
ATOM 1441 C C . VAL A 1 181 ? 11.822 5.590 -18.959 1.00 79.38 181 VAL A C 1
ATOM 1443 O O . VAL A 1 181 ? 11.916 5.005 -17.890 1.00 79.38 181 VAL A O 1
ATOM 1446 N N . LEU A 1 182 ? 12.863 5.734 -19.787 1.00 74.12 182 LEU A N 1
ATOM 1447 C CA . LEU A 1 182 ? 14.226 5.251 -19.514 1.00 74.12 182 LEU A CA 1
ATOM 1448 C C . LEU A 1 182 ? 15.222 6.415 -19.527 1.00 74.12 182 LEU A C 1
ATOM 1450 O O . LEU A 1 182 ? 15.695 6.833 -20.591 1.00 74.12 182 LEU A O 1
ATOM 1454 N N . GLY A 1 183 ? 15.556 6.904 -18.334 1.00 66.00 183 GLY A N 1
ATOM 1455 C CA . GLY A 1 183 ? 16.545 7.950 -18.101 1.00 66.00 183 GLY A CA 1
ATOM 1456 C C . GLY A 1 183 ? 16.036 9.380 -18.301 1.00 66.00 183 GLY A C 1
ATOM 1457 O O . GLY A 1 183 ? 14.923 9.626 -18.765 1.00 66.00 183 GLY A O 1
ATOM 1458 N N . GLN A 1 184 ? 16.894 10.343 -17.956 1.00 60.19 184 GLN A N 1
ATOM 1459 C CA . GLN A 1 184 ? 16.626 11.777 -18.047 1.00 60.19 184 GLN A CA 1
ATOM 1460 C C . GLN A 1 184 ? 17.637 12.442 -18.999 1.00 60.19 184 GLN A C 1
ATOM 1462 O O . GLN A 1 184 ? 18.825 12.117 -19.015 1.00 60.19 184 GLN A O 1
ATOM 1467 N N . ILE A 1 185 ? 17.170 13.383 -19.830 1.00 56.53 185 ILE A N 1
ATOM 1468 C CA . ILE A 1 185 ? 18.024 14.270 -20.653 1.00 56.53 185 ILE A CA 1
ATOM 1469 C C . ILE A 1 185 ? 19.040 13.486 -21.520 1.00 56.53 185 ILE A C 1
ATOM 1471 O O . ILE A 1 185 ? 20.208 13.826 -21.688 1.00 56.53 185 ILE A O 1
ATOM 1475 N N . GLY A 1 186 ? 18.578 12.404 -22.146 1.00 48.28 186 GLY A N 1
ATOM 1476 C CA . GLY A 1 186 ? 19.368 11.641 -23.108 1.00 48.28 186 GLY A CA 1
ATOM 1477 C C . GLY A 1 186 ? 20.467 10.769 -22.503 1.00 48.28 186 GLY A C 1
ATOM 1478 O O . GLY A 1 186 ? 21.173 10.139 -23.289 1.00 48.28 186 GLY A O 1
ATOM 1479 N N . PHE A 1 187 ? 20.633 10.704 -21.181 1.00 53.50 187 PHE A N 1
ATOM 1480 C CA . PHE A 1 187 ? 21.356 9.616 -20.519 1.00 53.50 187 PHE A CA 1
ATOM 1481 C C . PHE A 1 187 ? 20.409 8.426 -20.375 1.00 53.50 187 PHE A C 1
ATOM 1483 O O . PHE A 1 187 ? 19.244 8.606 -20.040 1.00 53.50 187 PHE A O 1
ATOM 1490 N N . ARG A 1 188 ? 20.894 7.227 -20.697 1.00 59.97 188 ARG A N 1
ATOM 1491 C CA . ARG A 1 188 ? 20.160 5.977 -20.502 1.00 59.97 188 ARG A CA 1
ATOM 1492 C C . ARG A 1 188 ? 20.908 5.194 -19.445 1.00 59.97 188 ARG A C 1
ATOM 1494 O O . ARG A 1 188 ? 22.108 4.982 -19.603 1.00 59.97 188 ARG A O 1
ATOM 1501 N N . VAL A 1 189 ? 20.201 4.818 -18.394 1.00 70.88 189 VAL A N 1
ATOM 1502 C CA . VAL A 1 189 ? 20.649 3.779 -17.476 1.00 70.88 189 VAL A CA 1
ATOM 1503 C C . VAL A 1 189 ? 19.706 2.613 -17.707 1.00 70.88 189 VAL A C 1
ATOM 1505 O O . VAL A 1 189 ? 18.494 2.813 -17.806 1.00 70.88 189 VAL A O 1
ATOM 1508 N N . ASP A 1 190 ? 20.269 1.429 -17.902 1.00 80.19 190 ASP A N 1
ATOM 1509 C CA . ASP A 1 190 ? 19.490 0.258 -18.277 1.00 80.19 190 ASP A CA 1
ATOM 1510 C C . ASP A 1 190 ? 18.742 -0.278 -17.055 1.00 80.19 190 ASP A C 1
ATOM 1512 O O . ASP A 1 190 ? 19.362 -0.611 -16.045 1.00 80.19 190 ASP A O 1
ATOM 1516 N N . THR A 1 191 ? 17.419 -0.400 -17.169 1.00 88.56 191 THR A N 1
ATOM 1517 C CA . THR A 1 191 ? 16.633 -1.245 -16.267 1.00 88.56 191 THR A CA 1
ATOM 1518 C C . THR A 1 191 ? 16.946 -2.705 -16.572 1.00 88.56 191 THR A C 1
ATOM 1520 O O . THR A 1 191 ? 16.917 -3.122 -17.733 1.00 88.56 191 THR A O 1
ATOM 1523 N N . ARG A 1 192 ? 17.247 -3.490 -15.538 1.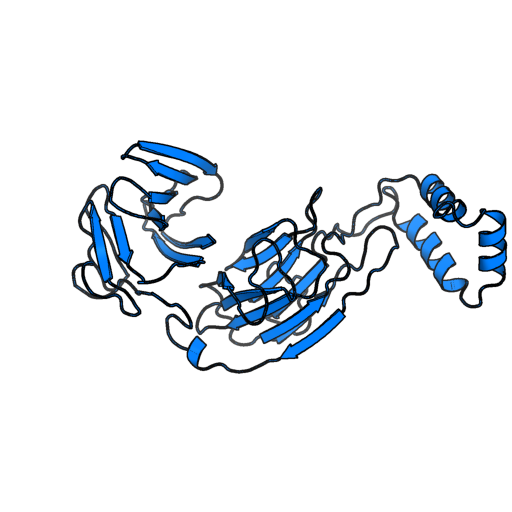00 92.56 192 ARG A N 1
ATOM 1524 C CA . ARG A 1 192 ? 17.588 -4.912 -15.656 1.00 92.56 192 ARG A CA 1
ATOM 1525 C C . ARG A 1 192 ? 16.612 -5.736 -14.843 1.00 92.56 192 ARG A C 1
ATOM 1527 O O . ARG A 1 192 ? 16.614 -5.641 -13.622 1.00 92.56 192 ARG A O 1
ATOM 1534 N N . VAL A 1 193 ? 15.798 -6.534 -15.526 1.00 94.94 193 VAL A N 1
ATOM 1535 C CA . VAL A 1 193 ? 14.993 -7.586 -14.899 1.00 94.94 193 VAL A CA 1
ATOM 1536 C C . VAL A 1 193 ? 15.872 -8.823 -14.801 1.00 94.94 193 VAL A C 1
ATOM 1538 O O . VAL A 1 193 ? 16.261 -9.379 -15.826 1.00 94.94 193 VAL A O 1
ATOM 1541 N N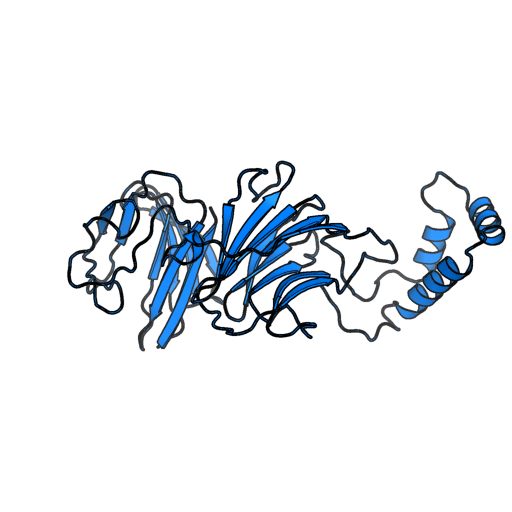 . HIS A 1 194 ? 16.214 -9.221 -13.580 1.00 95.62 194 HIS A N 1
ATOM 1542 C CA . HIS A 1 194 ? 17.107 -10.356 -13.334 1.00 95.62 194 HIS A CA 1
ATOM 1543 C C . HIS A 1 194 ? 16.339 -11.670 -13.292 1.00 95.62 194 HIS A C 1
ATOM 1545 O O . HIS A 1 194 ? 16.807 -12.681 -13.809 1.00 95.62 194 HIS A O 1
ATOM 1551 N N . ALA A 1 195 ? 15.142 -11.649 -12.705 1.00 96.06 195 ALA A N 1
ATOM 1552 C CA . ALA A 1 195 ? 14.281 -12.816 -12.608 1.00 96.06 195 ALA A CA 1
ATOM 1553 C C . ALA A 1 195 ? 12.810 -12.411 -12.492 1.00 96.06 195 ALA A C 1
ATOM 1555 O O . ALA A 1 195 ? 12.478 -11.395 -11.879 1.00 96.06 195 ALA A O 1
ATOM 1556 N N . ILE A 1 196 ? 11.932 -13.253 -13.035 1.00 97.00 196 ILE A N 1
ATOM 1557 C CA . ILE A 1 196 ? 10.493 -13.227 -12.779 1.00 97.00 196 ILE A CA 1
ATOM 1558 C C . ILE A 1 196 ? 10.078 -14.649 -12.422 1.00 97.00 196 ILE A C 1
ATOM 1560 O O . ILE A 1 196 ? 10.384 -15.587 -13.155 1.00 97.00 196 ILE A O 1
ATOM 1564 N N . GLN A 1 197 ? 9.355 -14.798 -11.318 1.00 96.50 197 GLN A N 1
ATOM 1565 C CA . GLN A 1 197 ? 8.764 -16.063 -10.910 1.00 96.50 197 GLN A CA 1
ATOM 1566 C C . GLN A 1 197 ? 7.279 -15.872 -10.626 1.00 96.50 197 GLN A C 1
ATOM 1568 O O . GLN A 1 197 ? 6.853 -14.948 -9.928 1.00 96.50 197 GLN A O 1
ATOM 1573 N N . ILE A 1 198 ? 6.470 -16.772 -11.167 1.00 95.56 198 ILE A N 1
ATOM 1574 C CA . ILE A 1 198 ? 5.034 -16.813 -10.930 1.00 95.56 198 ILE A CA 1
ATOM 1575 C C . ILE A 1 198 ? 4.722 -18.179 -10.345 1.00 95.56 198 ILE A C 1
ATOM 1577 O O . ILE A 1 198 ? 5.081 -19.203 -10.917 1.00 95.56 198 ILE A O 1
ATOM 1581 N N . GLN A 1 199 ? 4.083 -18.177 -9.183 1.00 94.00 199 GLN A N 1
ATOM 1582 C CA . GLN A 1 199 ? 3.747 -19.388 -8.459 1.00 94.00 199 GLN A CA 1
ATOM 1583 C C . GLN A 1 199 ? 2.472 -19.165 -7.655 1.00 94.00 199 GLN A C 1
ATOM 1585 O O . GLN A 1 199 ? 2.192 -18.047 -7.214 1.00 94.00 199 GLN A O 1
ATOM 1590 N N . ARG A 1 200 ? 1.723 -20.250 -7.468 1.00 91.44 200 ARG A N 1
ATOM 1591 C CA . ARG A 1 200 ? 0.622 -20.331 -6.516 1.00 91.44 200 ARG A CA 1
ATOM 1592 C C . ARG A 1 200 ? 1.181 -20.705 -5.144 1.00 91.44 200 ARG A C 1
ATOM 1594 O O . ARG A 1 200 ? 1.889 -21.702 -5.025 1.00 91.44 200 ARG A O 1
ATOM 1601 N N . LEU A 1 201 ? 0.884 -19.891 -4.139 1.00 87.12 201 LEU A N 1
ATOM 1602 C CA . LEU A 1 201 ? 1.339 -20.083 -2.765 1.00 87.12 201 LEU A CA 1
ATOM 1603 C C . LEU A 1 201 ? 0.111 -20.293 -1.881 1.00 87.12 201 LEU A C 1
ATOM 1605 O O . LEU A 1 201 ? -0.663 -19.360 -1.685 1.00 87.12 201 LEU A O 1
ATOM 1609 N N . GLU A 1 202 ? -0.074 -21.508 -1.367 1.00 83.81 202 GLU A N 1
ATOM 1610 C CA . GLU A 1 202 ? -1.277 -21.861 -0.595 1.00 83.81 202 GLU A CA 1
ATOM 1611 C C . GLU A 1 202 ? -1.397 -21.069 0.717 1.00 83.81 202 GLU A C 1
ATOM 1613 O O . GLU A 1 202 ? -2.505 -20.774 1.156 1.00 83.81 202 GLU A O 1
ATOM 1618 N N . ASP A 1 203 ? -0.281 -20.635 1.312 1.00 80.31 203 ASP A N 1
ATOM 1619 C CA . ASP A 1 203 ? -0.303 -19.816 2.533 1.00 80.31 203 ASP A CA 1
ATOM 1620 C C . ASP A 1 203 ? -1.019 -18.470 2.331 1.00 80.31 203 ASP A C 1
ATOM 1622 O O . ASP A 1 203 ? -1.630 -17.948 3.259 1.00 80.31 203 ASP A O 1
ATOM 1626 N N . PHE A 1 204 ? -1.017 -17.933 1.106 1.00 82.44 204 PHE A N 1
ATOM 1627 C CA . PHE A 1 204 ? -1.717 -16.692 0.756 1.00 82.44 204 PHE A CA 1
ATOM 1628 C C . PHE A 1 204 ? -3.205 -16.887 0.441 1.00 82.44 204 PHE A C 1
ATOM 1630 O O . PHE A 1 204 ? -3.928 -15.899 0.329 1.00 82.44 204 PHE A O 1
ATOM 1637 N N . ALA A 1 205 ? -3.670 -18.134 0.318 1.00 79.69 205 ALA A N 1
ATOM 1638 C CA . ALA A 1 205 ? -5.083 -18.446 0.112 1.00 79.69 205 ALA A CA 1
ATOM 1639 C C . ALA A 1 205 ? -5.898 -18.400 1.417 1.00 79.69 205 ALA A C 1
ATOM 1641 O O . ALA A 1 205 ? -7.125 -18.429 1.378 1.00 79.69 205 ALA A O 1
ATOM 1642 N N . ARG A 1 206 ? -5.236 -18.334 2.581 1.00 83.31 206 ARG A N 1
ATOM 1643 C CA . ARG A 1 206 ? -5.898 -18.210 3.889 1.00 83.31 206 ARG A CA 1
ATOM 1644 C C . ARG A 1 206 ? -6.448 -16.789 4.093 1.00 83.31 206 ARG A C 1
ATOM 1646 O O . ARG A 1 206 ? -5.837 -15.847 3.585 1.00 83.31 206 ARG A O 1
ATOM 1653 N N . PRO A 1 207 ? -7.508 -16.597 4.907 1.00 80.56 207 PRO A N 1
ATOM 1654 C CA . PRO A 1 207 ? -8.129 -15.286 5.133 1.00 80.56 207 PRO A CA 1
ATOM 1655 C C . PRO A 1 207 ? -7.136 -14.169 5.480 1.00 80.56 207 PRO A C 1
ATOM 1657 O O . PRO A 1 207 ? -7.204 -13.089 4.898 1.00 80.56 207 PRO A O 1
ATOM 1660 N N . PHE A 1 208 ? -6.146 -14.447 6.334 1.00 88.06 208 PHE A N 1
ATOM 1661 C CA . PHE A 1 208 ? -5.115 -13.484 6.748 1.00 88.06 208 PHE A CA 1
ATOM 1662 C C . PHE A 1 208 ? -3.747 -13.693 6.074 1.00 88.06 208 PHE A C 1
ATOM 1664 O O . PHE A 1 208 ? -2.766 -13.046 6.440 1.00 88.06 208 PHE A O 1
ATOM 1671 N N . GLY A 1 209 ? -3.654 -14.583 5.081 1.00 87.31 209 GLY A N 1
ATOM 1672 C CA . GLY A 1 209 ? -2.413 -14.881 4.365 1.00 87.31 209 GLY A CA 1
ATOM 1673 C C . GLY A 1 209 ? -1.247 -15.225 5.302 1.00 87.31 209 GLY A C 1
ATOM 1674 O O . GLY A 1 209 ? -1.333 -16.148 6.108 1.00 87.31 209 GLY A O 1
ATOM 1675 N N . THR A 1 210 ? -0.162 -14.449 5.209 1.00 87.81 210 THR A N 1
ATOM 1676 C CA . THR A 1 210 ? 1.046 -14.599 6.043 1.00 87.81 210 THR A CA 1
ATOM 1677 C C . THR A 1 210 ? 1.081 -13.651 7.247 1.00 87.81 210 THR A C 1
ATOM 1679 O O . THR A 1 210 ? 2.169 -13.349 7.747 1.00 87.81 210 THR A O 1
ATOM 1682 N N . ALA A 1 211 ? -0.052 -13.080 7.660 1.00 92.12 211 ALA A N 1
ATOM 1683 C CA . ALA A 1 211 ? -0.083 -12.245 8.854 1.00 92.12 211 ALA A CA 1
ATOM 1684 C C . ALA A 1 211 ? 0.326 -13.069 10.087 1.00 92.12 211 ALA A C 1
ATOM 1686 O O . ALA A 1 211 ? 0.081 -14.270 10.159 1.00 92.12 211 ALA A O 1
ATOM 1687 N N . HIS A 1 212 ? 0.970 -12.423 11.056 1.00 92.44 212 HIS A N 1
ATOM 1688 C CA . HIS A 1 212 ? 1.291 -13.055 12.342 1.00 92.44 212 HIS A CA 1
ATOM 1689 C C . HIS A 1 212 ? 0.175 -12.873 13.380 1.00 92.44 212 HIS A C 1
ATOM 1691 O O . HIS A 1 212 ? 0.139 -13.609 14.362 1.00 92.44 212 HIS A O 1
ATOM 1697 N N . ALA A 1 213 ? -0.721 -11.913 13.142 1.00 94.69 213 ALA A N 1
ATOM 1698 C CA . ALA A 1 213 ? -1.917 -11.656 13.923 1.00 94.69 213 ALA A CA 1
ATOM 1699 C C . ALA A 1 213 ? -3.035 -11.125 13.003 1.00 94.69 213 ALA A C 1
ATOM 1701 O O . ALA A 1 213 ? -2.741 -10.420 12.032 1.00 94.69 213 ALA A O 1
ATOM 1702 N N . GLY A 1 214 ? -4.291 -11.469 13.275 1.00 94.12 214 GLY A N 1
ATOM 1703 C CA . GLY A 1 214 ? -5.443 -11.099 12.457 1.00 94.12 214 GLY A CA 1
ATOM 1704 C C . GLY A 1 214 ? -6.765 -11.554 13.069 1.00 94.12 214 GLY A C 1
ATOM 1705 O O . GLY A 1 214 ? -6.838 -12.588 13.728 1.00 94.12 214 GLY A O 1
ATOM 1706 N N . ASP A 1 215 ? -7.808 -10.764 12.854 1.00 94.12 215 ASP A N 1
ATOM 1707 C CA . ASP A 1 215 ? -9.147 -11.022 13.370 1.00 94.12 215 ASP A CA 1
ATOM 1708 C C . ASP A 1 215 ? -10.165 -10.377 12.426 1.00 94.12 215 ASP A C 1
ATOM 1710 O O . ASP A 1 215 ? -9.958 -9.235 12.001 1.00 94.12 215 ASP A O 1
ATOM 1714 N N . SER A 1 216 ? -11.236 -11.088 12.062 1.00 92.19 216 SER A N 1
ATOM 1715 C CA . SER A 1 216 ? -12.322 -10.489 11.277 1.00 92.19 216 SER A CA 1
ATOM 1716 C C . SER A 1 216 ? -13.189 -9.567 12.135 1.00 92.19 216 SER A C 1
ATOM 1718 O O . SER A 1 216 ? -13.930 -8.742 11.599 1.00 92.19 216 SER A O 1
ATOM 1720 N N . LEU A 1 217 ? -13.077 -9.696 13.464 1.00 92.50 217 LEU A N 1
ATOM 1721 C CA . LEU A 1 217 ? -13.894 -9.028 14.471 1.00 92.50 217 LEU A CA 1
ATOM 1722 C C . LEU A 1 217 ? -15.387 -9.324 14.308 1.00 92.50 217 LEU A C 1
ATOM 1724 O O . LEU A 1 217 ? -16.234 -8.531 14.731 1.00 92.50 217 LEU A O 1
ATOM 1728 N N . THR A 1 218 ? -15.701 -10.456 13.678 1.00 89.19 218 THR A N 1
ATOM 1729 C CA . THR A 1 218 ? -17.067 -10.951 13.549 1.00 89.19 218 THR A CA 1
ATOM 1730 C C . THR A 1 218 ? -17.428 -11.883 14.712 1.00 89.19 218 THR A C 1
ATOM 1732 O O . THR A 1 218 ? -16.598 -12.100 15.593 1.00 89.19 218 THR A O 1
ATOM 1735 N N . GLU A 1 219 ? -18.666 -12.393 14.737 1.00 81.69 219 GLU A N 1
ATOM 1736 C CA . GLU A 1 219 ? -19.282 -13.209 15.814 1.00 81.69 219 GLU A CA 1
ATOM 1737 C C . GLU A 1 219 ? -19.952 -12.393 16.943 1.00 81.69 219 GLU A C 1
ATOM 1739 O O . GLU A 1 219 ? -19.919 -11.167 16.930 1.00 81.69 219 GLU A O 1
ATOM 1744 N N . ASN A 1 220 ? -20.689 -13.054 17.848 1.00 63.12 220 ASN A N 1
ATOM 1745 C CA . ASN A 1 220 ? -21.586 -12.424 18.838 1.00 63.12 220 ASN A CA 1
ATOM 1746 C C . ASN A 1 220 ? -21.016 -12.484 20.267 1.00 63.12 220 ASN A C 1
ATOM 1748 O O . ASN A 1 220 ? -21.725 -12.872 21.192 1.00 63.12 220 ASN A O 1
ATOM 1752 N N . ASP A 1 221 ? -19.760 -12.082 20.446 1.00 67.06 221 ASP A N 1
ATOM 1753 C CA . ASP A 1 221 ? -19.082 -12.096 21.748 1.00 67.06 221 ASP A CA 1
ATOM 1754 C C . ASP A 1 221 ? -18.293 -10.794 22.007 1.00 67.06 221 ASP A C 1
ATOM 1756 O O . ASP A 1 221 ? -18.269 -9.863 21.190 1.00 67.06 221 ASP A O 1
ATOM 1760 N N . ASN A 1 222 ? -17.696 -10.681 23.196 1.00 70.88 222 ASN A N 1
ATOM 1761 C CA . ASN A 1 222 ? -16.869 -9.531 23.564 1.00 70.88 222 ASN A CA 1
ATOM 1762 C C . ASN A 1 222 ? -15.517 -9.568 22.832 1.00 70.88 222 ASN A C 1
ATOM 1764 O O . ASN A 1 222 ? -15.036 -10.611 22.403 1.00 70.88 222 ASN A O 1
ATOM 1768 N N . VAL A 1 223 ? -14.874 -8.407 22.671 1.00 77.12 223 VAL A N 1
ATOM 1769 C CA . VAL A 1 223 ? -13.580 -8.341 21.971 1.00 77.12 223 VAL A CA 1
ATOM 1770 C C . VAL A 1 223 ? -12.442 -9.016 22.738 1.00 77.12 223 VAL A C 1
ATOM 1772 O O . VAL A 1 223 ? -11.526 -9.477 22.076 1.00 77.12 223 VAL A O 1
ATOM 1775 N N . GLU A 1 224 ? -12.513 -9.138 24.069 1.00 74.44 224 GLU A N 1
ATOM 1776 C CA . GLU A 1 224 ? -11.431 -9.581 24.982 1.00 74.44 224 GLU A CA 1
ATOM 1777 C C . GLU A 1 224 ? -10.996 -11.060 24.884 1.00 74.44 224 GLU A C 1
ATOM 1779 O O . GLU A 1 224 ? -10.345 -11.587 25.787 1.00 74.44 224 GLU A O 1
ATOM 1784 N N . ASP A 1 225 ? -11.317 -11.724 23.781 1.00 80.81 225 ASP A N 1
ATOM 1785 C CA . ASP A 1 225 ? -10.964 -13.112 23.513 1.00 80.81 225 ASP A CA 1
ATOM 1786 C C . ASP A 1 225 ? -9.703 -13.239 22.636 1.00 80.81 225 ASP A C 1
ATOM 1788 O O . ASP A 1 225 ? -9.067 -12.259 22.220 1.00 80.81 225 ASP A O 1
ATOM 1792 N N . MET A 1 226 ? -9.297 -14.485 22.376 1.00 88.25 226 MET A N 1
ATOM 1793 C CA . MET A 1 226 ? -8.234 -14.766 21.410 1.00 88.25 226 MET A CA 1
ATOM 1794 C C . MET A 1 226 ? -8.636 -14.280 20.018 1.00 88.25 226 MET A C 1
ATOM 1796 O O . MET A 1 226 ? -9.771 -14.480 19.589 1.00 88.25 226 MET A O 1
ATOM 1800 N N . ALA A 1 227 ? -7.681 -13.689 19.300 1.00 92.56 227 ALA A N 1
ATOM 1801 C CA . ALA A 1 227 ? -7.880 -13.382 17.893 1.00 92.56 227 ALA A CA 1
ATOM 1802 C C . ALA A 1 227 ? -7.949 -14.669 17.058 1.00 92.56 227 ALA A C 1
ATOM 1804 O O . ALA A 1 227 ? -7.330 -15.679 17.406 1.00 92.56 227 ALA A O 1
ATOM 1805 N N . GLU A 1 228 ? -8.651 -14.622 15.923 1.00 92.81 228 GLU A N 1
ATOM 1806 C CA . GLU A 1 228 ? -8.744 -15.753 14.982 1.00 92.81 228 GLU A CA 1
ATOM 1807 C C . GLU A 1 228 ? -7.372 -16.273 14.537 1.00 92.81 228 GLU A C 1
ATOM 1809 O O . GLU A 1 228 ? -7.176 -17.469 14.310 1.00 92.81 228 GLU A O 1
ATOM 1814 N N . LEU A 1 229 ? -6.409 -15.364 14.419 1.00 92.81 229 LEU A N 1
ATOM 1815 C CA . LEU A 1 229 ? -5.019 -15.668 14.163 1.00 92.81 229 LEU A CA 1
ATOM 1816 C C . LEU A 1 229 ? -4.159 -14.854 15.118 1.00 92.81 229 LEU A C 1
ATOM 1818 O O . LEU A 1 229 ? -4.115 -13.642 14.986 1.00 92.81 229 LEU A O 1
ATOM 1822 N N . GLY A 1 230 ? -3.420 -15.525 15.999 1.00 92.50 230 GLY A N 1
ATOM 1823 C CA . GLY A 1 230 ? -2.301 -14.947 16.745 1.00 92.50 230 GLY A CA 1
ATOM 1824 C C . GLY A 1 230 ? -2.656 -13.805 17.705 1.00 92.50 230 GLY A C 1
ATOM 1825 O O . GLY A 1 230 ? -3.034 -12.708 17.308 1.00 92.50 230 GLY A O 1
ATOM 1826 N N . GLY A 1 231 ? -2.391 -14.024 18.991 1.00 92.88 231 GLY A N 1
ATOM 1827 C CA . GLY A 1 231 ? -2.497 -12.978 20.002 1.00 92.88 231 GLY A CA 1
ATOM 1828 C C . GLY A 1 231 ? -3.848 -12.910 20.705 1.00 92.88 231 GLY A C 1
ATOM 1829 O O . GLY A 1 231 ? -4.751 -13.714 20.469 1.00 92.88 231 GLY A O 1
ATOM 1830 N N . ILE A 1 232 ? -3.941 -11.965 21.637 1.00 92.12 232 ILE A N 1
ATOM 1831 C CA . ILE A 1 232 ? -5.094 -11.786 22.524 1.00 92.12 232 ILE A CA 1
ATOM 1832 C C . ILE A 1 232 ? -5.478 -10.313 22.532 1.00 92.12 232 ILE A C 1
ATOM 1834 O O . ILE A 1 232 ? -4.615 -9.442 22.698 1.00 92.12 232 ILE A O 1
ATOM 1838 N N . TRP A 1 233 ? -6.765 -10.035 22.366 1.00 93.25 233 TRP A N 1
ATOM 1839 C CA . TRP A 1 233 ? -7.286 -8.684 22.485 1.00 93.25 233 TRP A CA 1
ATOM 1840 C C . TRP A 1 233 ? -7.395 -8.252 23.942 1.00 93.25 233 TRP A C 1
ATOM 1842 O O . TRP A 1 233 ? -7.737 -9.028 24.830 1.00 93.25 233 TRP A O 1
ATOM 1852 N N . ARG A 1 234 ? -7.136 -6.972 24.190 1.00 91.00 234 ARG A N 1
ATOM 1853 C CA . ARG A 1 234 ? -7.357 -6.329 25.486 1.00 91.00 234 ARG A CA 1
ATOM 1854 C C . ARG A 1 234 ? -8.105 -5.030 25.263 1.00 91.00 234 ARG A C 1
ATOM 1856 O O . ARG A 1 234 ? -7.606 -4.163 24.540 1.00 91.00 234 ARG A O 1
ATOM 1863 N N . ALA A 1 235 ? -9.274 -4.878 25.879 1.00 90.62 235 ALA A N 1
ATOM 1864 C CA . ALA A 1 235 ? -9.931 -3.582 25.919 1.00 90.62 235 ALA A CA 1
ATOM 1865 C C . ALA A 1 235 ? -9.130 -2.656 26.844 1.00 90.62 235 ALA A C 1
ATOM 1867 O O . ALA A 1 235 ? -8.793 -3.004 27.974 1.00 90.62 235 ALA A O 1
ATOM 1868 N N . LEU A 1 236 ? -8.780 -1.476 26.340 1.00 89.38 236 LEU A N 1
ATOM 1869 C CA . LEU A 1 236 ? -8.116 -0.436 27.123 1.00 89.38 236 LEU A CA 1
ATOM 1870 C C . LEU A 1 236 ? -9.109 0.612 27.610 1.00 89.38 236 LEU A C 1
ATOM 1872 O O . LEU A 1 236 ? -8.890 1.228 28.654 1.00 89.38 236 LEU A O 1
ATOM 1876 N N . HIS A 1 237 ? -10.180 0.829 26.845 1.00 89.31 237 HIS A N 1
ATOM 1877 C CA . HIS A 1 237 ? -11.220 1.789 27.171 1.00 89.31 237 HIS A CA 1
ATOM 1878 C C . HIS A 1 237 ? -12.537 1.449 26.474 1.00 89.31 237 HIS A C 1
ATOM 1880 O O . HIS A 1 237 ? -12.524 1.040 25.314 1.00 89.31 237 HIS A O 1
ATOM 1886 N N . GLY A 1 238 ? -13.662 1.698 27.148 1.00 90.06 238 GLY A N 1
ATOM 1887 C CA . GLY A 1 238 ? -15.002 1.469 26.607 1.00 90.06 238 GLY A CA 1
ATOM 1888 C C . GLY A 1 238 ? -15.288 0.002 26.277 1.00 90.06 238 GLY A C 1
ATOM 1889 O O . GLY A 1 238 ? -14.471 -0.889 26.502 1.00 90.06 238 GLY A O 1
ATOM 1890 N N . ASN A 1 239 ? -16.474 -0.246 25.735 1.00 90.00 239 ASN A N 1
ATOM 1891 C CA . ASN A 1 239 ? -16.942 -1.568 25.350 1.00 90.00 239 ASN A CA 1
ATOM 1892 C C . ASN A 1 239 ? -16.962 -1.690 23.828 1.00 90.00 239 ASN A C 1
ATOM 1894 O O . ASN A 1 239 ? -17.527 -0.843 23.128 1.00 90.00 239 ASN A O 1
ATOM 1898 N N . ILE A 1 240 ? -16.366 -2.765 23.314 1.00 91.38 240 ILE A N 1
ATOM 1899 C CA . ILE A 1 240 ? -16.401 -3.108 21.893 1.00 91.38 240 ILE A CA 1
ATOM 1900 C C . ILE A 1 240 ? -17.103 -4.453 21.752 1.00 91.38 240 ILE A C 1
ATOM 1902 O O . ILE A 1 240 ? -16.697 -5.445 22.360 1.00 91.38 240 ILE A O 1
ATOM 1906 N N . HIS A 1 241 ? -18.156 -4.469 20.945 1.00 89.19 241 HIS A N 1
ATOM 1907 C CA . HIS A 1 241 ? -18.971 -5.646 20.686 1.00 89.19 241 HIS A CA 1
ATOM 1908 C C . HIS A 1 241 ? -18.709 -6.140 19.270 1.00 89.19 241 HIS A C 1
ATOM 1910 O O . HIS A 1 241 ? -18.794 -5.358 18.315 1.00 89.19 241 HIS A O 1
ATOM 1916 N N . ARG A 1 242 ? -18.413 -7.434 19.137 1.00 91.00 242 ARG A N 1
ATOM 1917 C CA . ARG A 1 242 ? -18.360 -8.093 17.835 1.00 91.00 242 ARG A CA 1
ATOM 1918 C C . ARG A 1 242 ? -19.785 -8.254 17.302 1.00 91.00 242 ARG A C 1
ATOM 1920 O O . ARG A 1 242 ? -20.751 -8.370 18.061 1.00 91.00 242 ARG A O 1
ATOM 1927 N N . THR A 1 243 ? -19.923 -8.190 15.986 1.00 90.38 243 THR A N 1
ATOM 1928 C CA . THR A 1 243 ? -21.185 -8.435 15.284 1.00 90.38 243 THR A CA 1
ATOM 1929 C C . THR A 1 243 ? -20.917 -9.213 14.009 1.00 90.38 243 THR A C 1
ATOM 1931 O O . THR A 1 243 ? -19.789 -9.298 13.540 1.00 90.38 243 THR A O 1
ATOM 1934 N N . VAL A 1 244 ? -21.966 -9.690 13.345 1.00 90.12 244 VAL A N 1
ATOM 1935 C CA . VAL A 1 244 ? -21.838 -10.335 12.025 1.00 90.12 244 VAL A CA 1
ATOM 1936 C C . VAL A 1 244 ? -21.186 -9.457 10.942 1.00 90.12 244 VAL A C 1
ATOM 1938 O O . VAL A 1 244 ? -20.769 -9.988 9.920 1.00 90.12 244 VAL A O 1
ATOM 1941 N N . ALA A 1 245 ? -21.113 -8.136 11.138 1.00 88.56 245 ALA A N 1
ATOM 1942 C CA . ALA A 1 245 ? -20.532 -7.180 10.192 1.00 88.56 245 ALA A CA 1
ATOM 1943 C C . ALA A 1 245 ? -19.199 -6.573 10.677 1.00 88.56 245 ALA A C 1
ATOM 1945 O O . ALA A 1 245 ? -18.719 -5.612 10.084 1.00 88.56 245 ALA A O 1
ATOM 1946 N N . GLY A 1 246 ? -18.620 -7.100 11.761 1.00 91.94 246 GLY A N 1
ATOM 1947 C CA . GLY A 1 246 ? -17.407 -6.578 12.394 1.00 91.94 246 GLY A CA 1
ATOM 1948 C C . GLY A 1 246 ? -17.675 -5.980 13.777 1.00 91.94 246 GLY A C 1
ATOM 1949 O O . GLY A 1 246 ? -18.764 -6.129 14.339 1.00 91.94 246 GLY A O 1
ATOM 1950 N N . ALA A 1 247 ? -16.686 -5.283 14.334 1.00 92.44 247 ALA A N 1
ATOM 1951 C CA . ALA A 1 247 ? -16.792 -4.671 15.655 1.00 92.44 247 ALA A CA 1
ATOM 1952 C C . ALA A 1 247 ? -17.456 -3.290 15.624 1.00 92.44 247 ALA A C 1
ATOM 1954 O O . ALA A 1 247 ? -17.196 -2.470 14.742 1.00 92.44 247 ALA A O 1
ATOM 1955 N N . LEU A 1 248 ? -18.247 -2.995 16.655 1.00 91.62 248 LEU A N 1
ATOM 1956 C CA . LEU A 1 248 ? -18.784 -1.662 16.913 1.00 91.62 248 LEU A CA 1
ATOM 1957 C C . LEU A 1 248 ? -18.763 -1.328 18.403 1.00 91.62 248 LEU A C 1
ATOM 1959 O O . LEU A 1 248 ? -18.705 -2.205 19.263 1.00 91.62 248 LEU A O 1
ATOM 1963 N N . THR A 1 249 ? -18.858 -0.040 18.710 1.00 90.81 249 THR A N 1
ATOM 1964 C CA . THR A 1 249 ? -19.080 0.447 20.071 1.00 90.81 249 THR A CA 1
ATOM 1965 C C . THR A 1 249 ? -20.347 1.292 20.128 1.00 90.81 249 THR A C 1
ATOM 1967 O O . THR A 1 249 ? -20.749 1.902 19.135 1.00 90.81 249 THR A O 1
ATOM 1970 N N . ARG A 1 250 ? -21.001 1.285 21.292 1.00 87.38 250 ARG A N 1
ATOM 1971 C CA . ARG A 1 250 ? -22.092 2.211 21.634 1.00 87.38 250 ARG A CA 1
ATOM 1972 C C . ARG A 1 250 ? -21.625 3.328 22.564 1.00 87.38 250 ARG A C 1
ATOM 1974 O O . ARG A 1 250 ? -22.402 4.242 22.824 1.00 87.38 250 ARG A O 1
ATOM 1981 N N . ASP A 1 251 ? -20.396 3.228 23.057 1.00 87.62 251 ASP A N 1
ATOM 1982 C CA . ASP A 1 251 ? -19.784 4.241 23.899 1.00 87.62 251 ASP A CA 1
ATOM 1983 C C . ASP A 1 251 ? -19.265 5.381 23.013 1.00 87.62 251 ASP A C 1
ATOM 1985 O O . ASP A 1 251 ? -18.962 5.184 21.834 1.00 87.62 251 ASP A O 1
ATOM 1989 N N . ASP A 1 252 ? -19.113 6.577 23.584 1.00 87.31 252 ASP A N 1
ATOM 1990 C CA . ASP A 1 252 ? -18.587 7.740 22.850 1.00 87.31 252 ASP A CA 1
ATOM 1991 C C . ASP A 1 252 ? -17.157 7.506 22.329 1.00 87.31 252 ASP A C 1
ATOM 1993 O O . ASP A 1 252 ? -16.724 8.104 21.344 1.00 87.31 252 ASP A O 1
ATOM 1997 N N . HIS A 1 253 ? -16.407 6.651 23.024 1.00 88.25 253 HIS A N 1
ATOM 1998 C CA . HIS A 1 253 ? -15.048 6.255 22.692 1.00 88.25 253 HIS A CA 1
ATOM 1999 C C . HIS A 1 253 ? -14.782 4.852 23.233 1.00 88.25 253 HIS A C 1
ATOM 2001 O O . HIS A 1 253 ? -15.103 4.548 24.381 1.00 88.25 253 HIS A O 1
ATOM 2007 N N . ALA A 1 254 ? -14.155 4.017 22.410 1.00 93.38 254 ALA A N 1
ATOM 2008 C CA . ALA A 1 254 ? -13.672 2.708 22.811 1.00 93.38 254 ALA A CA 1
ATOM 2009 C C . ALA A 1 254 ? -12.354 2.394 22.101 1.00 93.38 254 ALA A C 1
ATOM 2011 O O . ALA A 1 254 ? -12.095 2.874 20.996 1.00 93.38 254 ALA A O 1
ATOM 2012 N N . MET A 1 255 ? -11.512 1.605 22.757 1.00 93.81 255 MET A N 1
ATOM 2013 C CA . MET A 1 255 ? -10.183 1.248 22.285 1.00 93.81 255 MET A CA 1
ATOM 2014 C C . MET A 1 255 ? -9.815 -0.144 22.785 1.00 93.81 255 MET A C 1
ATOM 2016 O O . MET A 1 255 ? -9.917 -0.432 23.977 1.00 93.81 255 MET A O 1
ATOM 2020 N N . ALA A 1 256 ? -9.315 -0.975 21.877 1.00 93.81 256 ALA A N 1
ATOM 2021 C CA . ALA A 1 256 ? -8.696 -2.250 22.198 1.00 93.81 256 ALA A CA 1
ATOM 2022 C C . ALA A 1 256 ? -7.369 -2.392 21.454 1.00 93.81 256 ALA A C 1
ATOM 2024 O O . ALA A 1 256 ? -7.170 -1.798 20.392 1.00 93.81 256 ALA A O 1
ATOM 2025 N N . ILE A 1 257 ? -6.469 -3.187 22.025 1.00 93.88 257 ILE A N 1
ATOM 2026 C CA . ILE A 1 257 ? -5.185 -3.545 21.422 1.00 93.88 257 ILE A CA 1
ATOM 2027 C C . ILE A 1 257 ? -5.079 -5.060 21.294 1.00 93.88 257 ILE A C 1
ATOM 2029 O O . ILE A 1 257 ? -5.525 -5.793 22.175 1.00 93.88 257 ILE A O 1
ATOM 2033 N N . LEU A 1 258 ? -4.470 -5.518 20.205 1.00 94.00 258 LEU A N 1
ATOM 2034 C CA . LEU A 1 258 ? -4.129 -6.920 20.003 1.00 94.00 258 LEU A CA 1
ATOM 2035 C C . LEU A 1 258 ? -2.665 -7.136 20.386 1.00 94.00 258 LEU A C 1
ATOM 2037 O O . LEU A 1 258 ? -1.764 -6.577 19.759 1.00 94.00 258 LEU A O 1
ATOM 2041 N N . ASP A 1 259 ? -2.421 -7.955 21.406 1.00 92.62 259 ASP A N 1
ATOM 2042 C CA . ASP A 1 259 ? -1.072 -8.397 21.757 1.00 92.62 259 ASP A CA 1
ATOM 2043 C C . ASP A 1 259 ? -0.648 -9.527 20.812 1.00 92.62 259 ASP A C 1
ATOM 2045 O O . ASP A 1 259 ? -0.919 -10.701 21.058 1.00 92.62 259 ASP A O 1
ATOM 2049 N N . ALA A 1 260 ? -0.010 -9.156 19.700 1.00 91.88 260 ALA A N 1
ATOM 2050 C CA . ALA A 1 260 ? 0.414 -10.075 18.645 1.00 91.88 260 ALA A CA 1
ATOM 2051 C C . ALA A 1 260 ? 1.637 -10.946 19.013 1.00 91.88 260 ALA A C 1
ATOM 2053 O O . ALA A 1 260 ? 2.107 -11.725 18.179 1.00 91.88 260 ALA A O 1
ATOM 2054 N N . GLY A 1 261 ? 2.221 -10.781 20.209 1.00 90.12 261 GLY A N 1
ATOM 2055 C CA . GLY A 1 261 ? 3.403 -11.522 20.676 1.00 90.12 261 GLY A CA 1
ATOM 2056 C C . GLY A 1 261 ? 4.726 -11.203 19.958 1.00 90.12 261 GLY A C 1
ATOM 2057 O O . GLY A 1 261 ? 5.782 -11.683 20.368 1.00 90.12 261 GLY A O 1
ATOM 2058 N N . ALA A 1 262 ? 4.698 -10.388 18.902 1.00 90.12 262 ALA A N 1
ATOM 2059 C CA . ALA A 1 262 ? 5.861 -9.905 18.165 1.00 90.12 262 ALA A CA 1
ATOM 2060 C C . ALA A 1 262 ? 5.573 -8.525 17.556 1.00 90.12 262 ALA A C 1
ATOM 2062 O O . ALA A 1 262 ? 4.418 -8.129 17.409 1.00 90.12 262 ALA A O 1
ATOM 2063 N N . SER A 1 263 ? 6.620 -7.795 17.167 1.00 89.44 263 SER A N 1
ATOM 2064 C CA . SER A 1 263 ? 6.468 -6.497 16.503 1.00 89.44 263 SER A CA 1
ATOM 2065 C C . SER A 1 263 ? 5.816 -6.628 15.123 1.00 89.44 263 SER A C 1
ATOM 2067 O O . SER A 1 263 ? 6.314 -7.354 14.261 1.00 89.44 263 SER A O 1
ATOM 2069 N N . SER A 1 264 ? 4.747 -5.866 14.901 1.00 91.31 264 SER A N 1
ATOM 2070 C CA . SER A 1 264 ? 4.082 -5.722 13.603 1.00 91.31 264 SER A CA 1
ATOM 2071 C C . SER A 1 264 ? 4.733 -4.601 12.793 1.00 91.31 264 SER A C 1
ATOM 2073 O O . SER A 1 264 ? 4.855 -3.486 13.285 1.00 91.31 264 SER A O 1
ATOM 2075 N N . GLY A 1 265 ? 5.143 -4.885 11.553 1.00 89.56 265 GLY A N 1
ATOM 2076 C CA . GLY A 1 265 ? 5.687 -3.861 10.643 1.00 89.56 265 GLY A CA 1
ATOM 2077 C C . GLY A 1 265 ? 4.627 -3.151 9.796 1.00 89.56 265 GLY A C 1
ATOM 2078 O O . GLY A 1 265 ? 4.826 -2.013 9.397 1.00 89.56 265 GLY A O 1
ATOM 2079 N N . LEU A 1 266 ? 3.502 -3.815 9.522 1.00 94.12 266 LEU A N 1
ATOM 2080 C CA . LEU A 1 266 ? 2.353 -3.251 8.816 1.00 94.12 266 LEU A CA 1
ATOM 2081 C C . LEU A 1 266 ? 1.092 -3.637 9.586 1.00 94.12 266 LEU A C 1
ATOM 2083 O O . LEU A 1 266 ? 0.877 -4.821 9.846 1.00 94.12 266 LEU A O 1
ATOM 2087 N N . VAL A 1 267 ? 0.266 -2.650 9.916 1.00 95.56 267 VAL A N 1
ATOM 2088 C CA . VAL A 1 267 ? -1.052 -2.843 10.534 1.00 95.56 267 VAL A CA 1
ATOM 2089 C C . VAL A 1 267 ? -2.112 -2.339 9.564 1.00 95.56 267 VAL A C 1
ATOM 2091 O O . VAL A 1 267 ? -1.937 -1.282 8.961 1.00 95.56 267 VAL A O 1
ATOM 2094 N N . HIS A 1 268 ? -3.200 -3.087 9.396 1.00 95.88 268 HIS A N 1
ATOM 2095 C CA . HIS A 1 268 ? -4.285 -2.770 8.467 1.00 95.88 268 HIS A CA 1
ATOM 2096 C C . HIS A 1 268 ? -5.640 -3.050 9.111 1.00 95.88 268 HIS A C 1
ATOM 2098 O O . HIS A 1 268 ? -5.798 -4.049 9.806 1.00 95.88 268 HIS A O 1
ATOM 2104 N N . VAL A 1 269 ? -6.612 -2.175 8.859 1.00 95.62 269 VAL A N 1
ATOM 2105 C CA . VAL A 1 269 ? -8.014 -2.378 9.234 1.00 95.62 269 VAL A CA 1
ATOM 2106 C C . VAL A 1 269 ? -8.936 -1.876 8.126 1.00 95.62 269 VAL A C 1
ATOM 2108 O O . VAL A 1 269 ? -8.626 -0.911 7.413 1.00 95.62 269 VAL A O 1
ATOM 2111 N N . LEU A 1 270 ? -10.082 -2.539 7.991 1.00 95.94 270 LEU A N 1
ATOM 2112 C CA . LEU A 1 270 ? -11.205 -2.058 7.200 1.00 95.94 270 LEU A CA 1
ATOM 2113 C C . LEU A 1 270 ? -12.200 -1.349 8.115 1.00 95.94 270 LEU A C 1
ATOM 2115 O O . LEU A 1 270 ? -12.577 -1.877 9.155 1.00 95.94 270 LEU A O 1
ATOM 2119 N N . VAL A 1 271 ? -12.609 -0.145 7.722 1.00 96.19 271 VAL A N 1
ATOM 2120 C CA . VAL A 1 271 ? -13.594 0.656 8.452 1.00 96.19 271 VAL A CA 1
ATOM 2121 C C . VAL A 1 271 ? -14.801 0.877 7.562 1.00 96.19 271 VAL A C 1
ATOM 2123 O O . VAL A 1 271 ? -14.737 1.647 6.599 1.00 96.19 271 VAL A O 1
ATOM 2126 N N . ASP A 1 272 ? -15.907 0.238 7.916 1.00 95.75 272 ASP A N 1
ATOM 2127 C CA . ASP A 1 272 ? -17.208 0.513 7.325 1.00 95.75 272 ASP A CA 1
ATOM 2128 C C . ASP A 1 272 ? -17.892 1.667 8.052 1.00 95.75 272 ASP A C 1
ATOM 2130 O O . ASP A 1 272 ? -17.850 1.796 9.274 1.00 95.75 272 ASP A O 1
ATOM 2134 N N . THR A 1 273 ? -18.519 2.547 7.280 1.00 95.88 273 THR A N 1
ATOM 2135 C CA . THR A 1 273 ? -19.151 3.764 7.799 1.00 95.88 273 THR A CA 1
ATOM 2136 C C . THR A 1 273 ? -20.636 3.775 7.480 1.00 95.88 273 THR A C 1
ATOM 2138 O O . THR A 1 273 ? -21.049 3.415 6.380 1.00 95.88 273 THR A O 1
ATOM 2141 N N . GLY A 1 274 ? -21.451 4.231 8.432 1.00 92.56 274 GLY A N 1
ATOM 2142 C CA . GLY A 1 274 ? -22.876 4.477 8.210 1.00 92.56 274 GLY A CA 1
ATOM 2143 C C . GLY A 1 274 ? -23.158 5.820 7.525 1.00 92.56 274 GLY A C 1
ATOM 2144 O O . GLY A 1 274 ? -22.263 6.472 6.981 1.00 92.56 274 GLY A O 1
ATOM 2145 N N . GLN A 1 275 ? -24.417 6.266 7.603 1.00 92.44 275 GLN A N 1
ATOM 2146 C CA . GLN A 1 275 ? -24.868 7.558 7.059 1.00 92.44 275 GLN A CA 1
ATOM 2147 C C . GLN A 1 275 ? -24.155 8.755 7.701 1.00 92.44 275 GLN A C 1
ATOM 2149 O O . GLN A 1 275 ? -23.813 9.716 7.016 1.00 92.44 275 GLN A O 1
ATOM 2154 N N . ALA A 1 276 ? -23.916 8.686 9.011 1.00 90.06 276 ALA A N 1
ATOM 2155 C CA . ALA A 1 276 ? -23.081 9.630 9.739 1.00 90.06 276 ALA A CA 1
ATOM 2156 C C . ALA A 1 276 ? -21.771 8.923 10.096 1.00 90.06 276 ALA A C 1
ATOM 2158 O O . ALA A 1 276 ? -21.748 8.051 10.963 1.00 90.06 276 ALA A O 1
ATOM 2159 N N . ALA A 1 277 ? -20.693 9.257 9.386 1.00 90.31 277 ALA A N 1
ATOM 2160 C CA . ALA A 1 277 ? -19.389 8.653 9.626 1.00 90.31 277 ALA A CA 1
ATOM 2161 C C . ALA A 1 277 ? -18.819 9.145 10.967 1.00 90.31 277 ALA A C 1
ATOM 2163 O O . ALA A 1 277 ? -18.372 10.288 11.078 1.00 90.31 277 ALA A O 1
ATOM 2164 N N . ALA A 1 278 ? -18.845 8.271 11.975 1.00 92.25 278 ALA A N 1
ATOM 2165 C CA . ALA A 1 278 ? -18.125 8.472 13.227 1.00 92.25 278 ALA A CA 1
ATOM 2166 C C . ALA A 1 278 ? -16.608 8.388 12.999 1.00 92.25 278 ALA A C 1
ATOM 2168 O O . ALA A 1 278 ? -16.147 7.888 11.970 1.00 92.25 278 ALA A O 1
ATOM 2169 N N . ALA A 1 279 ? -15.829 8.892 13.956 1.00 94.31 279 ALA A N 1
ATOM 2170 C CA . ALA A 1 279 ? -14.383 8.731 13.916 1.00 94.31 279 ALA A CA 1
ATOM 2171 C C . ALA A 1 279 ? -13.991 7.269 14.185 1.00 94.31 279 ALA A C 1
ATOM 2173 O O . ALA A 1 279 ? -14.607 6.593 15.004 1.00 94.31 279 ALA A O 1
ATOM 2174 N N . ALA A 1 280 ? -12.938 6.812 13.522 1.00 95.44 280 ALA A N 1
ATOM 2175 C CA . ALA A 1 280 ? -12.310 5.513 13.728 1.00 95.44 280 ALA A CA 1
ATOM 2176 C C . ALA A 1 280 ? -10.788 5.678 13.670 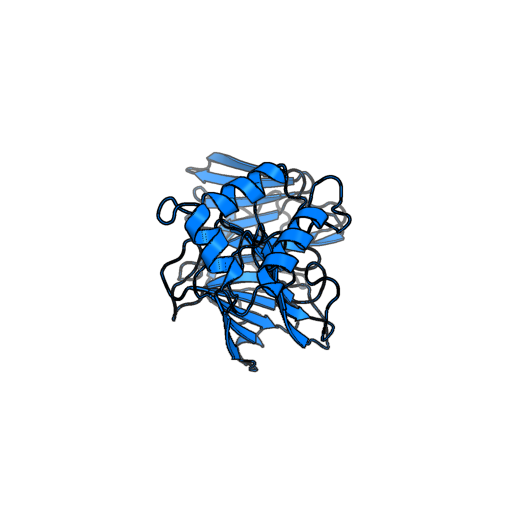1.00 95.44 280 ALA A C 1
ATOM 2178 O O . ALA A 1 280 ? -10.291 6.741 13.290 1.00 95.44 280 ALA A O 1
ATOM 2179 N N . GLY A 1 281 ? -10.026 4.648 14.023 1.00 95.12 281 GLY A N 1
ATOM 2180 C CA . GLY A 1 281 ? -8.579 4.755 13.930 1.00 95.12 281 GLY A CA 1
ATOM 2181 C C . GLY A 1 281 ? -7.819 3.459 14.115 1.00 95.12 281 GLY A C 1
ATOM 2182 O O . GLY A 1 281 ? -8.390 2.417 14.424 1.00 95.12 281 GLY A O 1
ATOM 2183 N N . LEU A 1 282 ? -6.510 3.563 13.912 1.00 96.44 282 LEU A N 1
ATOM 2184 C CA . LEU A 1 282 ? -5.541 2.507 14.174 1.00 96.44 282 LEU A CA 1
ATOM 2185 C C . LEU A 1 282 ? -4.630 2.919 15.317 1.00 96.44 282 LEU A C 1
ATOM 2187 O O . LEU A 1 282 ? -4.056 4.006 15.278 1.00 96.44 282 LEU A O 1
ATOM 2191 N N . VAL A 1 283 ? -4.466 2.020 16.281 1.00 95.12 283 VAL A N 1
ATOM 2192 C CA . VAL A 1 283 ? -3.501 2.153 17.370 1.00 95.12 283 VAL A CA 1
ATOM 2193 C C . VAL A 1 283 ? -2.323 1.222 17.102 1.00 95.12 283 VAL A C 1
ATOM 2195 O O . VAL A 1 283 ? -2.517 0.059 16.752 1.00 95.12 283 VAL A O 1
ATOM 2198 N N . TRP A 1 284 ? -1.099 1.719 17.266 1.00 95.19 284 TRP A N 1
ATOM 2199 C CA . TRP A 1 284 ? 0.123 0.910 17.213 1.00 95.19 284 TRP A CA 1
ATOM 2200 C C . TRP A 1 284 ? 1.136 1.419 18.233 1.00 95.19 284 TRP A C 1
ATOM 2202 O O . TRP A 1 284 ? 0.972 2.497 18.812 1.00 95.19 284 TRP A O 1
ATOM 2212 N N . ARG A 1 285 ? 2.168 0.605 18.499 1.00 93.75 285 ARG A N 1
ATOM 2213 C CA . ARG A 1 285 ? 3.130 0.840 19.592 1.00 93.75 285 ARG A CA 1
ATOM 2214 C C . ARG A 1 285 ? 2.426 1.183 20.917 1.00 93.75 285 ARG A C 1
ATOM 2216 O O . ARG A 1 285 ? 2.907 2.018 21.677 1.00 93.75 285 ARG A O 1
ATOM 2223 N N . GLY A 1 286 ? 1.262 0.575 21.153 1.00 92.06 286 GLY A N 1
ATOM 2224 C CA . GLY A 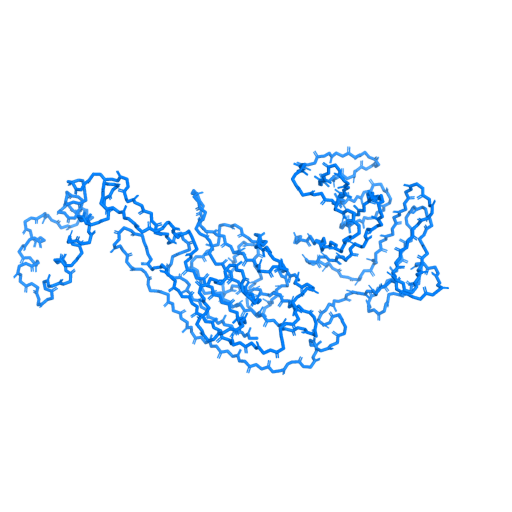1 286 ? 0.470 0.792 22.356 1.00 92.06 286 GLY A CA 1
ATOM 2225 C C . GLY A 1 286 ? 1.025 -0.029 23.507 1.00 92.06 286 GLY A C 1
ATOM 2226 O O . GLY A 1 286 ? 1.068 -1.254 23.423 1.00 92.06 286 GLY A O 1
ATOM 2227 N N . CYS A 1 287 ? 1.455 0.651 24.565 1.00 88.81 287 CYS A N 1
ATOM 2228 C CA . CYS A 1 287 ? 1.908 0.011 25.798 1.00 88.81 287 CYS A CA 1
ATOM 2229 C C . CYS A 1 287 ? 0.751 -0.138 26.790 1.00 88.81 287 CYS A C 1
ATOM 2231 O O . CYS A 1 287 ? 0.582 -1.183 27.415 1.00 88.81 287 CYS A O 1
ATOM 2233 N N . ASP A 1 288 ? -0.041 0.923 26.923 1.00 90.44 288 ASP A N 1
ATOM 2234 C CA . ASP A 1 288 ? -1.170 1.037 27.837 1.00 90.44 288 ASP A CA 1
ATOM 2235 C C . ASP A 1 288 ? -2.149 2.109 27.322 1.00 90.44 288 ASP A C 1
ATOM 2237 O O . ASP A 1 288 ? -2.007 2.632 26.215 1.00 90.44 288 ASP A O 1
ATOM 2241 N N . ARG A 1 289 ? -3.161 2.438 28.129 1.00 92.69 289 ARG A N 1
ATOM 2242 C CA . ARG A 1 289 ? -4.195 3.430 27.796 1.00 92.69 289 ARG A CA 1
ATOM 2243 C C . ARG A 1 289 ? -3.691 4.883 27.743 1.00 92.69 289 ARG A C 1
ATOM 2245 O O . ARG A 1 289 ? -4.465 5.763 27.392 1.00 92.69 289 ARG A O 1
ATOM 2252 N N . GLU A 1 290 ? -2.453 5.152 28.150 1.00 95.25 290 GLU A N 1
ATOM 2253 C CA . GLU A 1 290 ? -1.870 6.495 28.266 1.00 95.25 290 GLU A CA 1
ATOM 2254 C C . GLU A 1 290 ? -0.674 6.695 27.323 1.00 95.25 290 GLU A C 1
ATOM 2256 O O . GLU A 1 290 ? -0.221 7.827 27.159 1.00 95.25 290 GLU A O 1
ATOM 2261 N N . ASN A 1 291 ? -0.163 5.627 26.700 1.00 96.12 291 ASN A N 1
ATOM 2262 C CA . ASN A 1 291 ? 1.048 5.648 25.884 1.00 96.12 291 ASN A CA 1
ATOM 2263 C C . ASN A 1 291 ? 0.871 4.820 24.603 1.00 96.12 291 ASN A C 1
ATOM 2265 O O . ASN A 1 291 ? 1.008 3.591 24.617 1.00 96.12 291 ASN A O 1
ATOM 2269 N N . PHE A 1 292 ? 0.571 5.496 23.491 1.00 95.75 292 PHE A N 1
ATOM 2270 C CA . PHE A 1 292 ? 0.356 4.864 22.188 1.00 95.75 292 PHE A CA 1
ATOM 2271 C C . PHE A 1 292 ? 0.457 5.857 21.020 1.00 95.75 292 PHE A C 1
ATOM 2273 O O . PHE A 1 292 ? 0.414 7.076 21.194 1.00 95.75 292 PHE A O 1
ATOM 2280 N N . TRP A 1 293 ? 0.565 5.327 19.801 1.00 97.38 293 TRP A N 1
ATOM 2281 C CA . TRP A 1 293 ? 0.358 6.089 18.570 1.00 97.38 293 TRP A CA 1
ATOM 2282 C C . TRP A 1 293 ? -1.033 5.820 18.010 1.00 97.38 293 TRP A C 1
ATOM 2284 O O . TRP A 1 293 ? -1.521 4.693 18.088 1.00 97.38 293 TRP A O 1
ATOM 2294 N N . LEU A 1 294 ? -1.660 6.850 17.443 1.00 96.81 294 LEU A N 1
ATOM 2295 C CA . LEU A 1 294 ? -3.012 6.778 16.905 1.00 96.81 294 LEU A CA 1
ATOM 2296 C C . LEU A 1 294 ? -3.107 7.496 15.559 1.00 96.81 294 LEU A C 1
ATOM 2298 O O . LEU A 1 294 ? -2.797 8.677 15.437 1.00 96.81 294 LEU A O 1
ATOM 2302 N N . LEU A 1 295 ? -3.619 6.789 14.559 1.00 97.50 295 LEU A N 1
ATOM 2303 C CA . LEU A 1 295 ? -4.098 7.361 13.310 1.00 97.50 295 LEU A CA 1
ATOM 2304 C C . LEU A 1 295 ? -5.609 7.491 13.442 1.00 97.50 295 LEU A C 1
ATOM 2306 O O . LEU A 1 295 ? -6.323 6.500 13.299 1.00 97.50 295 LEU A O 1
ATOM 2310 N N . LYS A 1 296 ? -6.090 8.694 13.744 1.00 96.88 296 LYS A N 1
ATOM 2311 C CA . LYS A 1 296 ? -7.514 8.992 13.900 1.00 96.88 296 LYS A CA 1
ATOM 2312 C C . LYS A 1 296 ? -8.062 9.538 12.591 1.00 96.88 296 LYS A C 1
ATOM 2314 O O . LYS A 1 296 ? -7.522 10.493 12.049 1.00 96.88 296 LYS A O 1
ATOM 2319 N N . VAL A 1 297 ? -9.154 8.975 12.096 1.00 97.00 297 VAL A N 1
ATOM 2320 C CA . VAL A 1 297 ? -9.802 9.395 10.850 1.00 97.00 297 VAL A CA 1
ATOM 2321 C C . VAL A 1 297 ? -11.277 9.646 11.113 1.00 97.00 297 VAL A C 1
ATOM 2323 O O . VAL A 1 297 ? -11.937 8.884 11.810 1.00 97.00 297 VAL A O 1
ATOM 2326 N N . SER A 1 298 ? -11.806 10.731 10.566 1.00 96.19 298 SER A N 1
ATOM 2327 C CA . SER A 1 298 ? -13.193 11.161 10.742 1.00 96.19 298 SER A CA 1
ATOM 2328 C C . SER A 1 298 ? -13.731 11.792 9.458 1.00 96.19 298 SER A C 1
ATOM 2330 O O . SER A 1 298 ? -13.032 11.858 8.443 1.00 96.19 298 SER A O 1
ATOM 2332 N N . ALA A 1 299 ? -14.968 12.291 9.494 1.00 95.38 299 ALA A N 1
ATOM 2333 C CA . ALA A 1 299 ? -15.529 13.097 8.412 1.00 95.38 299 ALA A CA 1
ATOM 2334 C C . ALA A 1 299 ? -14.767 14.421 8.174 1.00 95.38 299 ALA A C 1
ATOM 2336 O O . ALA A 1 299 ? -14.835 14.972 7.076 1.00 95.38 299 ALA A O 1
ATOM 2337 N N . GLU A 1 300 ? -14.008 14.915 9.157 1.00 94.75 300 GLU A N 1
ATOM 2338 C CA . GLU A 1 300 ? -13.270 16.184 9.055 1.00 94.75 300 GLU A CA 1
ATOM 2339 C C . GLU A 1 300 ? -11.863 16.025 8.465 1.00 94.75 300 GLU A C 1
ATOM 2341 O O . GLU A 1 300 ? -11.287 16.978 7.934 1.00 94.75 300 GLU A O 1
ATOM 2346 N N . GLY A 1 301 ? -11.307 14.815 8.522 1.00 95.56 301 GLY A N 1
ATOM 2347 C CA . GLY A 1 301 ? -9.945 14.542 8.087 1.00 95.56 301 GLY A CA 1
ATOM 2348 C C . GLY A 1 301 ? -9.297 13.405 8.861 1.00 95.56 301 GLY A C 1
ATOM 2349 O O . GLY A 1 301 ? -9.972 12.598 9.504 1.00 95.56 301 GLY A O 1
ATOM 2350 N N . CYS A 1 302 ? -7.976 13.372 8.782 1.00 96.19 302 CYS A N 1
ATOM 2351 C CA . CYS A 1 302 ? -7.106 12.389 9.390 1.00 96.19 302 CYS A CA 1
ATOM 2352 C C . CYS A 1 302 ? -6.038 13.093 10.228 1.00 96.19 302 CYS A C 1
ATOM 2354 O O . CYS A 1 302 ? -5.379 14.006 9.736 1.00 96.19 302 CYS A O 1
ATOM 2356 N N . ASP A 1 303 ? -5.820 12.618 11.448 1.00 97.19 303 ASP A N 1
ATOM 2357 C CA . ASP A 1 303 ? -4.801 13.105 12.368 1.00 97.19 303 ASP A CA 1
ATOM 2358 C C . ASP A 1 303 ? -3.893 11.951 12.798 1.00 97.19 303 ASP A C 1
ATOM 2360 O O . ASP A 1 303 ? -4.356 10.882 13.201 1.00 97.19 303 ASP A O 1
ATOM 2364 N N . LEU A 1 304 ? -2.587 12.184 12.714 1.00 97.38 304 LEU A N 1
ATOM 2365 C CA . LEU A 1 304 ? -1.569 11.350 13.330 1.00 97.38 304 LEU A CA 1
ATOM 2366 C C . LEU A 1 304 ? -1.262 11.927 14.709 1.00 97.38 304 LEU A C 1
ATOM 2368 O O . LEU A 1 304 ? -0.707 13.023 14.824 1.00 97.38 304 LEU A O 1
ATOM 2372 N N . LEU A 1 305 ? -1.612 11.177 15.741 1.00 97.56 305 LEU A N 1
ATOM 2373 C CA . LEU A 1 305 ? -1.496 11.560 17.136 1.00 97.56 305 LEU A CA 1
ATOM 2374 C C . LEU A 1 305 ? -0.460 10.676 17.834 1.00 97.56 305 LEU A C 1
ATOM 2376 O O . LEU A 1 305 ? -0.393 9.465 17.611 1.00 97.56 305 LEU A O 1
ATOM 2380 N N . ARG A 1 306 ? 0.321 11.291 18.718 1.00 97.88 306 ARG A N 1
ATOM 2381 C CA . ARG A 1 306 ? 1.127 10.598 19.723 1.00 97.88 306 ARG A CA 1
ATOM 2382 C C . ARG A 1 306 ? 0.509 10.890 21.081 1.00 97.88 306 ARG A C 1
ATOM 2384 O O . ARG A 1 306 ? 0.327 12.058 21.420 1.00 97.88 306 ARG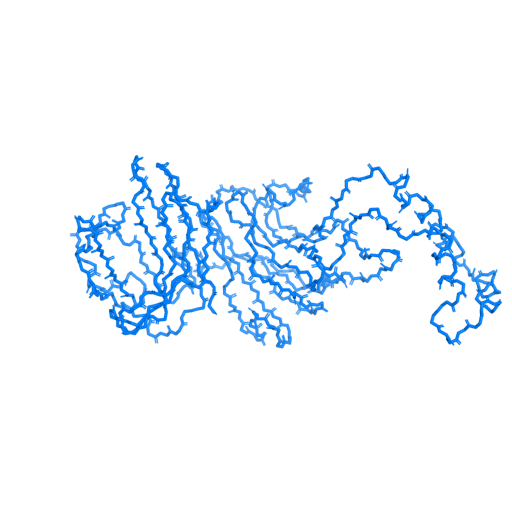 A O 1
ATOM 2391 N N . VAL A 1 307 ? 0.183 9.844 21.826 1.00 97.25 307 VAL A N 1
ATOM 2392 C CA . VAL A 1 307 ? -0.349 9.947 23.183 1.00 97.25 307 VAL A CA 1
ATOM 2393 C C . VAL A 1 307 ? 0.742 9.512 24.143 1.00 97.25 307 VAL A C 1
ATOM 2395 O O . VAL A 1 307 ? 1.238 8.391 24.039 1.00 97.25 307 VAL A O 1
ATOM 2398 N N . GLU A 1 308 ? 1.146 10.413 25.033 1.00 97.62 308 GLU A N 1
ATOM 2399 C CA . GLU A 1 308 ? 2.139 10.136 26.073 1.00 97.62 308 GLU A CA 1
ATOM 2400 C C . GLU A 1 308 ? 1.617 10.631 27.409 1.00 97.62 308 GLU A C 1
ATOM 2402 O O . GLU A 1 308 ? 1.222 11.792 27.524 1.00 97.62 308 GLU A O 1
ATOM 2407 N N . GLN A 1 309 ? 1.611 9.759 28.419 1.00 96.31 309 GLN A N 1
ATOM 2408 C CA . GLN A 1 309 ? 1.057 10.072 29.741 1.00 96.31 309 GLN A CA 1
ATOM 2409 C C . GLN A 1 309 ? -0.374 10.646 29.653 1.00 96.31 309 GLN A C 1
ATOM 2411 O O . GLN A 1 309 ? -0.736 11.578 30.371 1.00 96.31 309 GLN A O 1
ATOM 2416 N N . GLY A 1 310 ? -1.171 10.129 28.711 1.00 94.75 310 GLY A N 1
ATOM 2417 C CA . GLY A 1 310 ? -2.549 10.557 28.456 1.00 94.75 310 GLY A CA 1
ATOM 2418 C C . GLY A 1 310 ? -2.691 11.890 27.711 1.00 94.75 310 GLY A C 1
ATOM 2419 O O . GLY A 1 310 ? -3.813 12.331 27.476 1.00 94.75 310 GLY A O 1
ATOM 2420 N N . VAL A 1 311 ? -1.590 12.541 27.321 1.00 96.75 311 VAL A N 1
ATOM 2421 C CA . VAL A 1 311 ? -1.617 13.806 26.577 1.00 96.75 311 VAL A CA 1
ATOM 2422 C C . VAL A 1 311 ? -1.539 13.536 25.079 1.00 96.75 311 VAL A C 1
ATOM 2424 O O . VAL A 1 311 ? -0.533 13.032 24.581 1.00 96.75 311 VAL A O 1
ATOM 2427 N N . GLU A 1 312 ? -2.585 13.917 24.347 1.00 96.44 312 GLU A N 1
ATOM 2428 C CA . GLU A 1 312 ? -2.614 13.834 22.886 1.00 96.44 312 GLU A CA 1
ATOM 2429 C C . GLU A 1 312 ? -1.822 14.985 22.250 1.00 96.44 312 GLU A C 1
ATOM 2431 O O . GLU A 1 312 ? -2.112 16.163 22.467 1.00 96.44 312 GLU A O 1
ATOM 2436 N N . THR A 1 313 ? -0.842 14.651 21.409 1.00 97.81 313 THR A N 1
ATOM 2437 C CA . THR A 1 313 ? -0.096 15.614 20.591 1.00 97.81 313 THR A CA 1
ATOM 2438 C C . THR A 1 313 ? -0.265 15.286 19.114 1.00 97.81 313 THR A C 1
ATOM 2440 O O . THR A 1 313 ? 0.088 14.192 18.668 1.00 97.81 313 THR A O 1
ATOM 2443 N N . ALA A 1 314 ? -0.765 16.245 18.332 1.00 97.19 314 ALA A N 1
ATOM 2444 C CA . ALA A 1 314 ? -0.848 16.106 16.882 1.00 97.19 314 ALA A CA 1
ATOM 2445 C C . ALA A 1 314 ? 0.540 16.225 16.240 1.00 97.19 314 ALA A C 1
ATOM 2447 O O . ALA A 1 314 ? 1.218 17.245 16.366 1.00 97.19 314 ALA A O 1
ATOM 2448 N N . VAL A 1 315 ? 0.951 15.172 15.538 1.00 97.62 315 VAL A N 1
ATOM 2449 C CA . VAL A 1 315 ? 2.213 15.097 14.790 1.00 97.62 315 VAL A CA 1
ATOM 2450 C C . VAL A 1 315 ? 2.003 15.547 13.347 1.00 97.62 315 VAL A C 1
ATOM 2452 O O . VAL A 1 315 ? 2.843 16.247 12.782 1.00 97.62 315 VAL A O 1
ATOM 2455 N N . ALA A 1 316 ? 0.876 15.161 12.749 1.00 96.62 316 ALA A N 1
ATOM 2456 C CA . ALA A 1 316 ? 0.476 15.577 11.412 1.00 96.62 316 ALA A CA 1
ATOM 2457 C C . ALA A 1 316 ? -1.050 15.544 11.274 1.00 96.62 316 ALA A C 1
ATOM 2459 O O . ALA A 1 316 ? -1.716 14.745 11.927 1.00 96.62 316 ALA A O 1
ATOM 2460 N N . SER A 1 317 ? -1.580 16.373 10.377 1.00 95.94 317 SER A N 1
ATOM 2461 C CA . SER A 1 317 ? -3.010 16.444 10.072 1.00 95.94 317 SER A CA 1
ATOM 2462 C C . SER A 1 317 ? -3.221 16.586 8.573 1.00 95.94 317 SER A C 1
ATOM 2464 O O . SER A 1 317 ? -2.495 17.319 7.896 1.00 95.94 317 SER A O 1
ATOM 2466 N N . ASP A 1 318 ? -4.260 15.941 8.058 1.00 94.31 318 ASP A N 1
ATOM 2467 C CA . ASP A 1 318 ? -4.691 16.067 6.675 1.00 94.31 318 ASP A CA 1
ATOM 2468 C C . ASP A 1 318 ? -6.216 16.121 6.562 1.00 94.31 318 ASP A C 1
ATOM 2470 O O . ASP A 1 318 ? -6.936 15.195 6.919 1.00 94.31 318 ASP A O 1
ATOM 2474 N N . LYS A 1 319 ? -6.718 17.211 5.982 1.00 93.56 319 LYS A N 1
ATOM 2475 C CA . LYS A 1 319 ? -8.154 17.443 5.770 1.00 93.56 319 LYS A CA 1
ATOM 2476 C C . LYS A 1 319 ? -8.684 16.826 4.474 1.00 93.56 319 LYS A C 1
ATOM 2478 O O . LYS A 1 319 ? -9.891 16.813 4.238 1.00 93.56 319 LYS A O 1
ATOM 2483 N N . ARG A 1 320 ? -7.801 16.368 3.578 1.00 90.56 320 ARG A N 1
ATOM 2484 C CA . ARG A 1 320 ? -8.193 15.796 2.278 1.00 90.56 320 ARG A CA 1
ATOM 2485 C C . ARG A 1 320 ? -8.633 14.344 2.407 1.00 90.56 320 ARG A C 1
ATOM 2487 O O . ARG A 1 320 ? -9.553 13.918 1.705 1.00 90.56 320 ARG A O 1
ATOM 2494 N N . HIS A 1 321 ? -7.978 13.592 3.285 1.00 89.94 321 HIS A N 1
ATOM 2495 C CA . HIS A 1 321 ? -8.282 12.192 3.545 1.00 89.94 321 HIS A CA 1
ATOM 2496 C C . HIS A 1 321 ? -9.228 12.089 4.738 1.00 89.94 321 HIS A C 1
ATOM 2498 O O . HIS A 1 321 ? -8.824 12.215 5.886 1.00 89.94 321 HIS A O 1
ATOM 2504 N N . ARG A 1 322 ? -10.511 11.890 4.434 1.00 94.12 322 ARG A N 1
ATOM 2505 C CA . ARG A 1 322 ? -11.608 11.814 5.402 1.00 94.12 322 ARG A CA 1
ATOM 2506 C C . ARG A 1 322 ? -12.479 10.597 5.144 1.00 94.12 322 ARG A C 1
ATOM 2508 O O . ARG A 1 322 ? -12.594 10.149 3.996 1.00 94.12 322 ARG A O 1
ATOM 2515 N N . LEU A 1 323 ? -13.144 10.129 6.192 1.00 95.81 323 LEU A N 1
ATOM 2516 C CA . LEU A 1 323 ? -14.176 9.112 6.077 1.00 95.81 323 LEU A CA 1
ATOM 2517 C C . LEU A 1 323 ? -15.359 9.676 5.286 1.00 95.81 323 LEU A C 1
ATOM 2519 O O . LEU A 1 323 ? -15.871 10.765 5.546 1.00 95.81 323 LEU A O 1
ATOM 2523 N N . LYS A 1 324 ? -15.771 8.920 4.275 1.00 95.12 324 LYS A N 1
ATOM 2524 C CA . LYS A 1 324 ? -16.990 9.161 3.502 1.00 95.12 324 LYS A CA 1
ATOM 2525 C C . LYS A 1 324 ? -18.092 8.272 4.059 1.00 95.12 324 LYS A C 1
ATOM 2527 O O . LYS A 1 324 ? -17.772 7.120 4.321 1.00 95.12 324 LYS A O 1
ATOM 2532 N N . PRO A 1 325 ? -19.335 8.761 4.175 1.00 95.94 325 PRO A N 1
ATOM 2533 C CA . PRO A 1 325 ? -20.456 7.956 4.646 1.00 95.94 325 PRO A CA 1
ATOM 2534 C C . PRO A 1 325 ? -20.784 6.805 3.686 1.00 95.94 325 PRO A C 1
ATOM 2536 O O . PRO A 1 325 ? -20.538 6.907 2.479 1.00 95.94 325 PRO A O 1
ATOM 2539 N N . ASN A 1 326 ? -21.366 5.730 4.225 1.00 95.88 326 ASN A N 1
ATOM 2540 C CA . ASN A 1 326 ? -21.773 4.514 3.502 1.00 95.88 326 ASN A CA 1
ATOM 2541 C C . ASN A 1 326 ? -20.667 3.956 2.594 1.00 95.88 326 ASN A C 1
ATOM 2543 O O . ASN A 1 326 ? -20.904 3.625 1.432 1.00 95.88 326 ASN A O 1
ATOM 2547 N N . SER A 1 327 ? -19.432 3.952 3.088 1.00 95.12 327 SER A N 1
ATOM 2548 C CA . SER A 1 327 ? -18.259 3.498 2.342 1.00 95.12 327 SER A CA 1
ATOM 2549 C C . SER A 1 327 ? -17.340 2.672 3.236 1.00 95.12 327 SER A C 1
ATOM 2551 O O . SER A 1 327 ? -17.202 2.972 4.424 1.00 95.12 327 SER A O 1
ATOM 2553 N N . THR A 1 328 ? -16.661 1.700 2.633 1.00 95.12 328 THR A N 1
ATOM 2554 C CA . THR A 1 328 ? -15.551 0.961 3.245 1.00 95.12 328 THR A CA 1
ATOM 2555 C C . THR A 1 328 ? -14.246 1.715 3.017 1.00 95.12 328 THR A C 1
ATOM 2557 O O . THR A 1 328 ? -13.920 2.096 1.888 1.00 95.12 328 THR A O 1
ATOM 2560 N N . HIS A 1 329 ? -13.476 1.917 4.081 1.00 95.31 329 HIS A N 1
ATOM 2561 C CA . HIS A 1 329 ? -12.161 2.554 4.041 1.00 95.31 329 HIS A CA 1
ATOM 2562 C C . HIS A 1 329 ? -11.082 1.558 4.443 1.00 95.31 329 HIS A C 1
ATOM 2564 O O . HIS A 1 329 ? -11.286 0.733 5.324 1.00 95.31 329 HIS A O 1
ATOM 2570 N N . SER A 1 330 ? -9.920 1.656 3.804 1.00 94.81 330 SER A N 1
ATOM 2571 C CA . SER A 1 330 ? -8.731 0.881 4.157 1.00 94.81 330 SER A CA 1
ATOM 2572 C C . SER A 1 330 ? -7.753 1.806 4.868 1.00 94.81 330 SER A C 1
ATOM 2574 O O . SER A 1 330 ? -7.246 2.747 4.253 1.00 94.81 330 SER A O 1
ATOM 2576 N N . LEU A 1 331 ? -7.520 1.564 6.157 1.00 95.44 331 LEU A N 1
ATOM 2577 C CA . LEU A 1 331 ? -6.541 2.299 6.957 1.00 95.44 331 LEU A CA 1
ATOM 2578 C C . LEU A 1 331 ? -5.343 1.398 7.203 1.00 95.44 331 LEU A C 1
ATOM 2580 O O . LEU A 1 331 ? -5.520 0.251 7.605 1.00 95.44 331 LEU A O 1
ATOM 2584 N N . GLN A 1 332 ? -4.134 1.890 6.945 1.00 94.62 332 GLN A N 1
ATOM 2585 C CA . GLN A 1 332 ? -2.922 1.103 7.160 1.00 94.62 332 GLN A CA 1
ATOM 2586 C C . GLN A 1 332 ? -1.771 1.976 7.637 1.00 94.62 332 GLN A C 1
ATOM 2588 O O . GLN A 1 332 ? -1.649 3.132 7.231 1.00 94.62 332 GLN A O 1
ATOM 2593 N N . VAL A 1 333 ? -0.933 1.393 8.488 1.00 94.12 333 VAL A N 1
ATOM 2594 C CA . VAL A 1 333 ? 0.264 2.016 9.051 1.00 94.12 333 VAL A CA 1
ATOM 2595 C C . VAL A 1 333 ? 1.443 1.094 8.806 1.00 94.12 333 VAL A C 1
ATOM 2597 O O . VAL A 1 333 ? 1.420 -0.062 9.224 1.00 94.12 333 VAL A O 1
ATOM 2600 N N . LEU A 1 334 ? 2.456 1.627 8.131 1.00 91.88 334 LEU A N 1
ATOM 2601 C CA . LEU A 1 334 ? 3.759 1.003 7.945 1.00 91.88 334 LEU A CA 1
ATOM 2602 C C . LEU A 1 334 ? 4.731 1.637 8.950 1.00 91.88 334 LEU A C 1
ATOM 2604 O O . LEU A 1 334 ? 4.934 2.850 8.894 1.00 91.88 334 LEU A O 1
ATOM 2608 N N . ASP A 1 335 ? 5.269 0.834 9.869 1.00 87.19 335 ASP A N 1
ATOM 2609 C CA . ASP A 1 335 ? 6.028 1.286 11.051 1.00 87.19 335 ASP A CA 1
ATOM 2610 C C . ASP A 1 335 ? 7.553 1.091 10.962 1.00 87.19 335 ASP A C 1
ATOM 2612 O O . ASP A 1 335 ? 8.016 0.045 10.436 1.00 87.19 335 ASP A O 1
#

Foldseek 3Di:
DKWKKQAQALQFKQDQDADDLVVVVVCQQCDPVPDHNVVVVVCLVVDPPVVLVVVLSVVSVCRHPVRDDDDIGQWFKKFDKFLDPDDPDNQQTDWIWIWGNDPPARTFIWTDAHRGTDGLDTRDDSAIKMWDWADECFWTWIKMEGCDDDPNAHHPPDIATRDTHRHDNRPDIDGDMDGDGADDSPDGGDMDTPDDDDDDDVLRHDPQRPDLFDAQQADFDWQQQHGPHAFGKDKQDATWGHHRNHIDGPDLDTDMDGPRVDDHQKDKDKDFAAPARDKDWDWPPDPHSQFTWIFIAAQQWTFTWTGHRNDTDTPDTDRVHHDDHRDIDMDMDGD

pLDDT: mean 86.79, std 10.38, range [48.28, 97.88]

Sequence (335 aa):
MAVSITNGHNTSQSSPIPEHILKRFHRWAVGPDTDPWPRRLVAWARAPRKKATLRRFLWWIRSTSRTYKLPNHNENLAIGWFTSEAPKNPLIDGCGFVIHASEGENGELWTRVGNRCLSAFRQLKNIEIHYLIALREFGAVYYAAAMEGAYGMAAVPMMRPIAIDPFNSDALVYAGVHQCVLGQIGFRVDTRVHAIQIQRLEDFARPFGTAHAGDSLTENDNVEDMAELGGIWRALHGNIHRTVAGALTRDDHAMAILDAGASSGLVHVLVDTGQAAAAAGLVWRGCDRENFWLLKVSAEGCDLLRVEQGVETAVASDKRHRLKPNSTHSLQVLD